Protein AF-A0A521LR23-F1 (afdb_monomer)

Mean predicted aligned error: 13.59 Å

pLDDT: mean 74.89, std 27.21, range [19.98, 98.0]

Foldseek 3Di:
DDDDDDDDDDDDDDDDDDDDPPPPDDPPDDDDQQAAEDEQQDDDDDPDDDPVVCVVSSPDPGPLVLVCVVVVHQYAYANPDCVVPVDRWLLQRLLSNLVSNCVVVVHNPSDDLVNSLQRHFLSVCVNVVNNQATRDDDPPHFPFDWDFDQPDPQLPDCPPVSVSSSNRNIPVRTQWTDGRNHTQDHRHDGPDDDDPCVVVVVVVVVVCVVCVVVVNNCVPPDPPDPPPPDD

Structure (mmCIF, N/CA/C/O backbone):
data_AF-A0A521LR23-F1
#
_entry.id   AF-A0A521LR23-F1
#
loop_
_atom_site.group_PDB
_atom_site.id
_atom_site.type_symbol
_atom_site.label_atom_id
_atom_site.label_alt_id
_atom_site.label_comp_id
_atom_site.label_asym_id
_atom_site.label_entity_id
_atom_site.label_seq_id
_atom_site.pdbx_PDB_ins_code
_atom_site.Cartn_x
_atom_site.Cartn_y
_atom_site.Cartn_z
_atom_site.occupancy
_atom_site.B_iso_or_equiv
_atom_site.auth_seq_id
_atom_site.auth_comp_id
_atom_site.auth_asym_id
_atom_site.auth_atom_id
_atom_site.pdbx_PDB_model_num
ATOM 1 N N . MET A 1 1 ? 61.342 7.911 57.589 1.00 32.34 1 MET A N 1
ATOM 2 C CA . MET A 1 1 ? 62.403 7.442 56.665 1.00 32.34 1 MET A CA 1
ATOM 3 C C . MET A 1 1 ? 62.854 6.071 57.142 1.00 32.34 1 MET A C 1
ATOM 5 O O . MET A 1 1 ? 62.926 5.948 58.361 1.00 32.34 1 MET A O 1
ATOM 9 N N . PRO A 1 2 ? 63.149 5.077 56.281 1.00 42.25 2 PRO A N 1
ATOM 10 C CA . PRO A 1 2 ? 63.169 5.026 54.800 1.00 42.25 2 PRO A CA 1
ATOM 11 C C . PRO A 1 2 ? 61.968 4.196 54.250 1.00 42.25 2 PRO A C 1
ATOM 13 O O . PRO A 1 2 ? 61.366 3.452 55.009 1.00 42.25 2 PRO A O 1
ATOM 16 N N . SER A 1 3 ? 61.378 4.346 53.055 1.00 24.39 3 SER A N 1
ATOM 17 C CA . SER A 1 3 ? 61.799 4.526 51.646 1.00 24.39 3 SER A CA 1
ATOM 18 C C . SER A 1 3 ? 62.106 3.227 50.871 1.00 24.39 3 SER A C 1
ATOM 20 O O . SER A 1 3 ? 63.161 2.632 51.059 1.00 24.39 3 SER A O 1
ATOM 22 N N . SER A 1 4 ? 61.202 2.846 49.954 1.00 30.58 4 SER A N 1
ATOM 23 C CA . SER A 1 4 ? 61.426 2.232 48.614 1.00 30.58 4 SER A CA 1
ATOM 24 C C . SER A 1 4 ? 60.033 1.929 48.006 1.00 30.58 4 SER A C 1
ATOM 26 O O . SER A 1 4 ? 59.235 1.261 48.647 1.00 30.58 4 SER A O 1
ATOM 28 N N . ILE A 1 5 ? 59.489 2.578 46.965 1.00 29.91 5 ILE A N 1
ATOM 29 C CA . ILE A 1 5 ? 59.875 2.908 45.573 1.00 29.91 5 ILE A CA 1
ATOM 30 C C . ILE A 1 5 ? 59.610 1.768 44.555 1.00 29.91 5 ILE A C 1
ATOM 32 O O . ILE A 1 5 ? 60.269 0.739 44.588 1.00 29.91 5 ILE A O 1
ATOM 36 N N . MET A 1 6 ? 58.723 2.101 43.592 1.00 27.97 6 MET A N 1
ATOM 37 C CA . MET A 1 6 ? 58.446 1.536 42.245 1.00 27.97 6 MET A CA 1
ATOM 38 C C . MET A 1 6 ? 57.710 0.177 42.166 1.00 27.97 6 MET A C 1
ATOM 40 O O . MET A 1 6 ? 58.039 -0.753 42.875 1.00 27.97 6 MET A O 1
ATOM 44 N N . ASN A 1 7 ? 56.690 -0.038 41.320 1.00 26.69 7 ASN A N 1
ATOM 45 C CA . ASN A 1 7 ? 56.439 0.524 39.988 1.00 26.69 7 ASN A CA 1
ATOM 46 C C . ASN A 1 7 ? 54.926 0.477 39.625 1.00 26.69 7 ASN A C 1
ATOM 48 O O . ASN A 1 7 ? 54.283 -0.557 39.798 1.00 26.69 7 ASN A O 1
ATOM 52 N N . ARG A 1 8 ? 54.350 1.577 39.111 1.00 26.34 8 ARG A N 1
ATOM 53 C CA . ARG A 1 8 ? 52.979 1.635 38.549 1.00 26.34 8 ARG A CA 1
ATOM 54 C C . ARG A 1 8 ? 53.048 1.458 37.024 1.00 26.34 8 ARG A C 1
ATOM 56 O O . ARG A 1 8 ? 53.839 2.168 36.405 1.00 26.34 8 ARG A O 1
ATOM 63 N N . PRO A 1 9 ? 52.201 0.634 36.381 1.00 29.09 9 PRO A N 1
ATOM 64 C CA . PRO A 1 9 ? 52.030 0.703 34.937 1.00 29.09 9 PRO A CA 1
ATOM 65 C C . PRO A 1 9 ? 51.187 1.931 34.563 1.00 29.09 9 PRO A C 1
ATOM 67 O O . PRO A 1 9 ? 50.217 2.290 35.232 1.00 29.09 9 PRO A O 1
ATOM 70 N N . SER A 1 10 ? 51.617 2.604 33.502 1.00 27.08 10 SER A N 1
ATOM 71 C CA . SER A 1 10 ? 51.156 3.909 33.047 1.00 27.08 10 SER A CA 1
ATOM 72 C C . SER A 1 10 ? 49.689 3.930 32.598 1.00 27.08 10 SER A C 1
ATOM 74 O O . SER A 1 10 ? 49.246 3.176 31.731 1.00 27.08 10 SER A O 1
ATOM 76 N N . MET A 1 11 ? 48.941 4.887 33.152 1.00 24.84 11 MET A N 1
ATOM 77 C CA . MET A 1 11 ? 47.697 5.401 32.584 1.00 24.84 11 MET A CA 1
ATOM 78 C C . MET A 1 11 ? 47.992 6.002 31.202 1.00 24.84 11 MET A C 1
ATOM 80 O O . MET A 1 11 ? 48.542 7.098 31.097 1.00 24.84 11 MET A O 1
ATOM 84 N N . ARG A 1 12 ? 47.594 5.315 30.127 1.00 26.56 12 ARG A N 1
ATOM 85 C CA . ARG A 1 12 ? 47.387 5.976 28.832 1.00 26.56 12 ARG A CA 1
ATOM 86 C C . ARG A 1 12 ? 46.156 6.871 28.955 1.00 26.56 12 ARG A C 1
ATOM 88 O O . ARG A 1 12 ? 45.037 6.377 29.090 1.00 26.56 12 ARG A O 1
ATOM 95 N N . GLN A 1 13 ? 46.384 8.181 28.908 1.00 27.84 13 GLN A N 1
ATOM 96 C CA . GLN A 1 13 ? 45.343 9.192 28.758 1.00 27.84 13 GLN A CA 1
ATOM 97 C C . GLN A 1 13 ? 44.494 8.862 27.520 1.00 27.84 13 GLN A C 1
ATOM 99 O O . GLN A 1 13 ? 45.002 8.808 26.399 1.00 27.84 13 GLN A O 1
ATOM 104 N N . ARG A 1 14 ? 43.197 8.609 27.725 1.00 29.55 14 ARG A N 1
ATOM 105 C CA . ARG A 1 14 ? 42.216 8.623 26.638 1.00 29.55 14 ARG A CA 1
ATOM 106 C C . ARG A 1 14 ? 41.901 10.082 26.355 1.00 29.55 14 ARG A C 1
ATOM 108 O O . ARG A 1 14 ? 41.322 10.758 27.199 1.00 29.55 14 ARG A O 1
ATOM 115 N N . GLY A 1 15 ? 42.330 10.543 25.185 1.00 26.81 15 GLY A N 1
ATOM 116 C CA . GLY A 1 15 ? 41.951 11.842 24.655 1.00 26.81 15 GLY A CA 1
ATOM 117 C C . GLY A 1 15 ? 40.432 11.979 24.601 1.00 26.81 15 GLY A C 1
ATOM 118 O O . GLY A 1 15 ? 39.715 11.057 24.206 1.00 26.81 15 GLY A O 1
ATOM 119 N N . SER A 1 16 ? 39.971 13.144 25.032 1.00 31.94 16 SER A N 1
ATOM 120 C CA . SER A 1 16 ? 38.622 13.657 24.862 1.00 31.94 16 SER A CA 1
ATOM 121 C C . SER A 1 16 ? 38.259 13.710 23.376 1.00 31.94 16 SER A C 1
ATOM 123 O O . SER A 1 16 ? 38.825 14.498 22.621 1.00 31.94 16 SER A O 1
ATOM 125 N N . GLY A 1 17 ? 37.306 12.878 22.966 1.00 27.27 17 GLY A N 1
ATOM 126 C CA . GLY A 1 17 ? 36.647 12.934 21.666 1.00 27.27 17 GLY A CA 1
ATOM 127 C C . GLY A 1 17 ? 35.148 12.774 21.884 1.00 27.27 17 GLY A C 1
ATOM 128 O O . GLY A 1 17 ? 34.703 11.764 22.426 1.00 27.27 17 GLY A O 1
ATOM 129 N N . SER A 1 18 ? 34.404 13.819 21.533 1.00 27.48 18 SER A N 1
ATOM 130 C CA . SER A 1 18 ? 32.953 13.971 21.653 1.00 27.48 18 SER A CA 1
ATOM 131 C C . SER A 1 18 ? 32.165 12.765 21.139 1.00 27.48 18 SER A C 1
ATOM 133 O O . SER A 1 18 ? 32.494 12.178 20.108 1.00 27.48 18 SER A O 1
ATOM 135 N N . GLY A 1 19 ? 31.101 12.426 21.864 1.00 32.84 19 GLY A N 1
ATOM 136 C CA . GLY A 1 19 ? 30.315 11.218 21.668 1.00 32.84 19 GLY A CA 1
ATOM 137 C C . GLY A 1 19 ? 29.678 11.066 20.286 1.00 32.84 19 GLY A C 1
ATOM 138 O O . GLY A 1 19 ? 29.020 11.957 19.763 1.00 32.84 19 GLY A O 1
ATOM 139 N N . SER A 1 20 ? 29.792 9.852 19.759 1.00 24.64 20 SER A N 1
ATOM 140 C CA . SER A 1 20 ? 28.716 9.200 19.019 1.00 24.64 20 SER A CA 1
ATOM 141 C C . SER A 1 20 ? 28.711 7.734 19.446 1.00 24.64 20 SER A C 1
ATOM 143 O O . SER A 1 20 ? 29.590 6.943 19.099 1.00 24.64 20 SER A O 1
ATOM 145 N N . THR A 1 21 ? 27.754 7.377 20.299 1.00 22.42 21 THR A N 1
ATOM 146 C CA . THR A 1 21 ? 27.526 5.996 20.727 1.00 22.42 21 THR A CA 1
ATOM 147 C C . THR A 1 21 ? 26.963 5.228 19.536 1.00 22.42 21 THR A C 1
ATOM 149 O O . THR A 1 21 ? 25.758 5.108 19.355 1.00 22.42 21 THR A O 1
ATOM 152 N N . CYS A 1 22 ? 27.854 4.755 18.669 1.00 19.98 22 CYS A N 1
ATOM 153 C CA . CYS A 1 22 ? 27.519 3.849 17.584 1.00 19.98 22 CYS A CA 1
ATOM 154 C C . CYS A 1 22 ? 27.163 2.496 18.217 1.00 19.98 22 CYS A C 1
ATOM 156 O O . CYS A 1 22 ? 28.047 1.764 18.676 1.00 19.98 22 CYS A O 1
ATOM 158 N N . ILE A 1 23 ? 25.865 2.194 18.307 1.00 23.72 23 ILE A N 1
ATOM 159 C CA . ILE A 1 23 ? 25.358 0.885 18.727 1.00 23.72 23 ILE A CA 1
ATOM 160 C C . ILE A 1 23 ? 25.910 -0.141 17.734 1.00 23.72 23 ILE A C 1
ATOM 162 O O . ILE A 1 23 ? 25.482 -0.219 16.585 1.00 23.72 23 ILE A O 1
ATOM 166 N N . ARG A 1 24 ? 26.921 -0.903 18.162 1.00 21.83 24 ARG A N 1
ATOM 167 C CA . ARG A 1 24 ? 27.466 -2.024 17.394 1.00 21.83 24 ARG A CA 1
ATOM 168 C C . ARG A 1 24 ? 26.397 -3.111 17.318 1.00 21.83 24 ARG A C 1
ATOM 170 O O . ARG A 1 24 ? 26.216 -3.857 18.278 1.00 21.83 24 ARG A O 1
ATOM 177 N N . THR A 1 25 ? 25.712 -3.225 16.188 1.00 25.56 25 THR A N 1
ATOM 178 C CA . THR A 1 25 ? 24.876 -4.388 15.884 1.00 25.56 25 THR A CA 1
ATOM 179 C C . THR A 1 25 ? 25.786 -5.603 15.705 1.00 25.56 25 THR A C 1
ATOM 181 O O . THR A 1 25 ? 26.588 -5.662 14.771 1.00 25.56 25 THR A O 1
ATOM 184 N N . ARG A 1 26 ? 25.708 -6.554 16.643 1.00 21.52 26 ARG A N 1
ATOM 185 C CA . ARG A 1 26 ? 26.320 -7.883 16.506 1.00 21.52 26 ARG A CA 1
ATOM 186 C C . ARG A 1 26 ? 25.729 -8.599 15.278 1.00 21.52 26 ARG A C 1
ATOM 188 O O . ARG A 1 26 ? 24.583 -8.320 14.923 1.00 21.52 26 ARG A O 1
ATOM 195 N N . PRO A 1 27 ? 26.478 -9.511 14.633 1.00 25.38 27 PRO A N 1
ATOM 196 C CA . PRO A 1 27 ? 25.961 -10.296 13.518 1.00 25.38 27 PRO A CA 1
ATOM 197 C C . PRO A 1 27 ? 24.727 -11.096 13.964 1.00 25.38 27 PRO A C 1
ATOM 199 O O . PRO A 1 27 ? 24.811 -11.940 14.854 1.00 25.38 27 PRO A O 1
ATOM 202 N N . CYS A 1 28 ? 23.579 -10.794 13.354 1.00 27.97 28 CYS A N 1
ATOM 203 C CA . CYS A 1 28 ? 22.321 -11.513 13.537 1.00 27.97 28 CYS A CA 1
ATOM 204 C C . CYS A 1 28 ? 22.440 -12.898 12.901 1.00 27.97 28 CYS A C 1
ATOM 206 O O . CYS A 1 28 ? 22.184 -13.055 11.710 1.00 27.97 28 CYS A O 1
ATOM 208 N N . ASN A 1 29 ? 22.876 -13.894 13.666 1.00 29.02 29 ASN A N 1
ATOM 209 C CA . ASN A 1 29 ? 22.687 -15.287 13.266 1.00 29.02 29 ASN A CA 1
ATOM 210 C C . ASN A 1 29 ? 22.418 -16.248 14.431 1.00 29.02 29 ASN A C 1
ATOM 212 O O . ASN A 1 29 ? 22.265 -17.441 14.188 1.00 29.02 29 ASN A O 1
ATOM 216 N N . ASP A 1 30 ? 22.293 -15.739 15.659 1.00 24.06 30 ASP A N 1
ATOM 217 C CA . ASP A 1 30 ? 21.978 -16.558 16.825 1.00 24.06 30 ASP A CA 1
ATOM 218 C C . ASP A 1 30 ? 20.541 -16.292 17.284 1.00 24.06 30 ASP A C 1
ATOM 220 O O . ASP A 1 30 ? 20.090 -15.150 17.385 1.00 24.06 30 ASP A O 1
ATOM 224 N N . ALA A 1 31 ? 19.818 -17.388 17.493 1.00 32.69 31 ALA A N 1
ATOM 225 C CA . ALA A 1 31 ? 18.385 -17.489 17.720 1.00 32.69 31 ALA A CA 1
ATOM 226 C C . ALA A 1 31 ? 17.905 -16.789 19.006 1.00 32.69 31 ALA A C 1
ATOM 228 O O . ALA A 1 31 ? 17.706 -17.417 20.044 1.00 32.69 31 ALA A O 1
ATOM 229 N N . VAL A 1 32 ? 17.649 -15.487 18.914 1.00 25.64 32 VAL A N 1
ATOM 230 C CA . VAL A 1 32 ? 16.886 -14.722 19.908 1.00 25.64 32 VAL A CA 1
ATOM 231 C C . VAL A 1 32 ? 15.793 -13.959 19.172 1.00 25.64 32 VAL A C 1
ATOM 233 O O . VAL A 1 32 ? 16.076 -13.301 18.176 1.00 25.64 32 VAL A O 1
ATOM 236 N N . GLY A 1 33 ? 14.548 -14.111 19.632 1.00 29.89 33 GLY A N 1
ATOM 237 C CA . GLY A 1 33 ? 13.305 -13.694 18.971 1.00 29.89 33 GLY A CA 1
ATOM 238 C C . GLY A 1 33 ? 13.127 -12.187 18.778 1.00 29.89 33 GLY A C 1
ATOM 239 O O . GLY A 1 33 ? 12.186 -11.602 19.304 1.00 29.89 33 GLY A O 1
ATOM 240 N N . PHE A 1 34 ? 14.005 -11.562 17.998 1.00 28.62 34 PHE A N 1
ATOM 241 C CA . PHE A 1 34 ? 13.801 -10.219 17.480 1.00 28.62 34 PHE A CA 1
ATOM 242 C C . PHE A 1 34 ? 12.820 -10.255 16.300 1.00 28.62 34 PHE A C 1
ATOM 244 O O . PHE A 1 34 ? 12.953 -11.119 15.425 1.00 28.62 34 PHE A O 1
ATOM 251 N N . PRO A 1 35 ? 11.850 -9.326 16.241 1.00 41.38 35 PRO A N 1
ATOM 252 C CA . PRO A 1 35 ? 10.985 -9.198 15.080 1.00 41.38 35 PRO A CA 1
ATOM 253 C C . PRO A 1 35 ? 11.822 -8.892 13.836 1.00 41.38 35 PRO A C 1
ATOM 255 O O . PRO A 1 35 ? 12.610 -7.945 13.814 1.00 41.38 35 PRO A O 1
ATOM 258 N N . MET A 1 36 ? 11.642 -9.686 12.782 1.00 43.28 36 MET A N 1
ATOM 259 C CA . MET A 1 36 ? 12.263 -9.417 11.489 1.00 43.28 36 MET A CA 1
ATOM 260 C C . MET A 1 36 ? 11.409 -8.399 10.738 1.00 43.28 36 MET A C 1
ATOM 262 O O . MET A 1 36 ? 10.381 -8.738 10.147 1.00 43.28 36 MET A O 1
ATOM 266 N N . VAL A 1 37 ? 11.846 -7.144 10.738 1.00 47.84 37 VAL A N 1
ATOM 267 C CA . VAL A 1 37 ? 11.384 -6.156 9.761 1.00 47.84 37 VAL A CA 1
ATOM 268 C C . VAL A 1 37 ? 12.260 -6.324 8.544 1.00 47.84 37 VAL A C 1
ATOM 270 O O . VAL A 1 37 ? 13.464 -6.090 8.624 1.00 47.84 37 VAL A O 1
A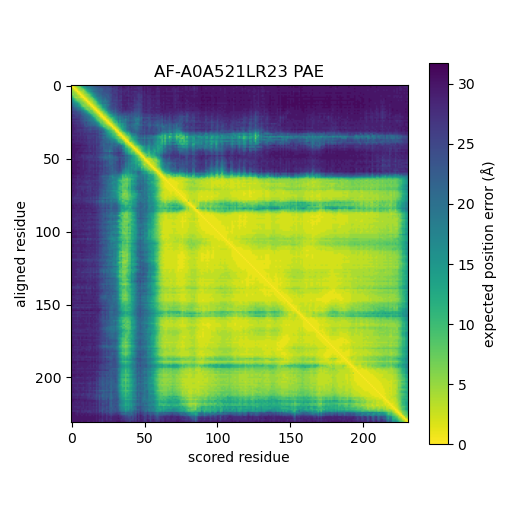TOM 273 N N . ALA A 1 38 ? 11.688 -6.735 7.420 1.00 50.00 38 ALA A N 1
ATOM 274 C CA . ALA A 1 38 ? 12.441 -6.652 6.186 1.00 50.00 38 ALA A CA 1
ATOM 275 C C . ALA A 1 38 ? 11.621 -6.022 5.077 1.00 50.00 38 ALA A C 1
ATOM 277 O O . ALA A 1 38 ? 10.429 -6.259 4.884 1.00 50.00 38 ALA A O 1
ATOM 278 N N . THR A 1 39 ? 12.326 -5.173 4.352 1.00 44.28 39 THR A N 1
ATOM 279 C CA . THR A 1 39 ? 11.857 -4.567 3.127 1.00 44.28 39 THR A CA 1
ATOM 280 C C . THR A 1 39 ? 11.945 -5.656 2.064 1.00 44.28 39 THR A C 1
ATOM 282 O O . THR A 1 39 ? 12.887 -6.458 2.062 1.00 44.28 39 THR A O 1
ATOM 285 N N . ALA A 1 40 ? 10.953 -5.760 1.177 1.00 36.28 40 ALA A N 1
ATOM 286 C CA . ALA A 1 40 ? 10.858 -6.877 0.228 1.00 36.28 40 ALA A CA 1
ATOM 287 C C . ALA A 1 40 ? 12.085 -6.990 -0.711 1.00 36.28 40 ALA A C 1
ATOM 289 O O . ALA A 1 40 ? 12.246 -7.990 -1.414 1.00 36.28 40 ALA A O 1
ATOM 290 N N . ARG A 1 41 ? 12.981 -5.991 -0.696 1.00 38.06 41 ARG A N 1
ATOM 291 C CA . ARG A 1 41 ? 14.243 -5.941 -1.440 1.00 38.06 41 ARG A CA 1
ATOM 292 C C . ARG A 1 41 ? 15.517 -5.897 -0.587 1.00 38.06 41 ARG A C 1
ATOM 294 O O . ARG A 1 41 ? 16.587 -5.818 -1.190 1.00 38.06 41 ARG A O 1
ATOM 301 N N . CYS A 1 42 ? 15.466 -5.978 0.749 1.00 28.72 42 CYS A N 1
ATOM 302 C CA . CYS A 1 42 ? 16.685 -5.843 1.554 1.00 28.72 42 CYS A CA 1
ATOM 303 C C . CYS A 1 42 ? 17.682 -6.972 1.249 1.00 28.72 42 CYS A C 1
ATOM 305 O O . CYS A 1 42 ? 17.434 -8.152 1.510 1.00 28.72 42 CYS A O 1
ATOM 307 N N . GLY A 1 43 ? 18.816 -6.602 0.655 1.00 30.05 43 GLY A N 1
ATOM 308 C CA . GLY A 1 43 ? 20.014 -7.422 0.634 1.00 30.05 43 GLY A CA 1
ATOM 309 C C . GLY A 1 43 ? 20.847 -7.069 1.854 1.00 30.05 43 GLY A C 1
ATOM 310 O O . GLY A 1 43 ? 21.508 -6.033 1.850 1.00 30.05 43 GLY A O 1
ATOM 311 N N . ASP A 1 44 ? 20.838 -7.923 2.875 1.00 31.97 44 ASP A N 1
ATOM 312 C CA . ASP A 1 44 ? 21.663 -7.717 4.064 1.00 31.97 44 ASP A CA 1
ATOM 313 C C . ASP A 1 44 ? 23.153 -7.704 3.690 1.00 31.97 44 ASP A C 1
ATOM 315 O O . ASP A 1 44 ? 23.706 -8.673 3.157 1.00 31.97 44 ASP A O 1
ATOM 319 N N . ALA A 1 45 ? 23.819 -6.582 3.965 1.00 27.86 45 ALA A N 1
ATOM 320 C CA . ALA A 1 45 ? 25.248 -6.403 3.759 1.00 27.86 45 ALA A CA 1
ATOM 321 C C . ALA A 1 45 ? 25.974 -6.367 5.111 1.00 27.86 45 ALA A C 1
ATOM 323 O O . ALA A 1 45 ? 26.065 -5.321 5.749 1.00 27.86 45 ALA A O 1
ATOM 324 N N . ASN A 1 46 ? 26.563 -7.494 5.524 1.00 28.33 46 ASN A N 1
ATOM 325 C CA . ASN A 1 46 ? 27.543 -7.504 6.613 1.00 28.33 46 ASN A CA 1
ATOM 326 C C . ASN A 1 46 ? 28.855 -6.846 6.140 1.00 28.33 46 ASN A C 1
ATOM 328 O O . ASN A 1 46 ? 29.472 -7.293 5.169 1.00 28.33 46 ASN A O 1
ATOM 332 N N . ARG A 1 47 ? 29.296 -5.777 6.821 1.00 28.45 47 ARG A N 1
ATOM 333 C CA . ARG A 1 47 ? 30.631 -5.178 6.632 1.00 28.45 47 ARG A CA 1
ATOM 334 C C . ARG A 1 47 ? 31.659 -5.984 7.421 1.00 28.45 47 ARG A C 1
ATOM 336 O O . ARG A 1 47 ? 31.647 -5.954 8.646 1.00 28.45 47 ARG A O 1
ATOM 343 N N . GLY A 1 48 ? 32.555 -6.665 6.712 1.00 29.98 48 GLY A N 1
ATOM 344 C CA . GLY A 1 48 ? 33.695 -7.356 7.324 1.00 29.98 48 GLY A CA 1
ATOM 345 C C . GLY A 1 48 ? 34.514 -8.267 6.405 1.00 29.98 48 GLY A C 1
ATOM 346 O O . GLY A 1 48 ? 35.569 -8.721 6.825 1.00 29.98 48 GLY A O 1
ATOM 347 N N . GLU A 1 49 ? 34.089 -8.527 5.165 1.00 35.50 49 GLU A N 1
ATOM 348 C CA . GLU A 1 49 ? 34.758 -9.500 4.285 1.00 35.50 49 GLU A CA 1
ATOM 349 C C . GLU A 1 49 ? 35.203 -8.880 2.951 1.00 35.50 49 GLU A C 1
ATOM 351 O O . GLU A 1 49 ? 34.693 -7.847 2.518 1.00 35.50 49 GLU A O 1
ATOM 356 N N . SER A 1 50 ? 36.186 -9.503 2.299 1.00 32.75 50 SER A N 1
ATOM 357 C CA . SER A 1 50 ? 36.826 -8.995 1.082 1.00 32.75 50 SER A CA 1
ATOM 358 C C . SER A 1 50 ? 35.837 -8.810 -0.088 1.00 32.75 50 SER A C 1
ATOM 360 O O . SER A 1 50 ? 34.893 -9.583 -0.280 1.00 32.75 50 SER A O 1
ATOM 362 N N . ALA A 1 51 ? 36.064 -7.797 -0.938 1.00 44.25 51 ALA A N 1
ATOM 363 C CA . ALA A 1 51 ? 35.179 -7.430 -2.058 1.00 44.25 51 ALA A CA 1
ATOM 364 C C . ALA A 1 51 ? 34.893 -8.579 -3.058 1.00 44.25 51 ALA A C 1
ATOM 366 O O . ALA A 1 51 ? 33.885 -8.556 -3.772 1.00 44.25 51 ALA A O 1
ATOM 367 N N . ARG A 1 52 ? 35.759 -9.602 -3.098 1.00 33.69 52 ARG A N 1
ATOM 368 C CA . ARG A 1 52 ? 35.646 -10.780 -3.971 1.00 33.69 52 ARG A CA 1
ATOM 369 C C . ARG A 1 52 ? 34.715 -11.857 -3.391 1.00 33.69 52 ARG A C 1
ATOM 371 O O . ARG A 1 52 ? 33.951 -12.451 -4.150 1.00 33.69 52 ARG A O 1
ATOM 378 N N . GLU A 1 53 ? 34.703 -12.049 -2.071 1.00 38.50 53 GLU A N 1
ATOM 379 C CA . GLU A 1 53 ? 33.734 -12.909 -1.365 1.00 38.50 53 GLU A CA 1
ATOM 380 C C . GLU A 1 53 ? 32.346 -12.277 -1.304 1.00 38.50 53 GLU A C 1
ATOM 382 O O . GLU A 1 53 ? 31.344 -12.947 -1.575 1.00 38.50 53 GLU A O 1
ATOM 387 N N . LEU A 1 54 ? 32.295 -10.960 -1.082 1.00 36.88 54 LEU A N 1
ATOM 388 C CA . LEU A 1 54 ? 31.073 -10.172 -1.212 1.00 36.88 54 LEU A CA 1
ATOM 389 C C . LEU A 1 54 ? 30.432 -10.388 -2.584 1.00 36.88 54 LEU A C 1
ATOM 391 O O . LEU A 1 54 ? 29.232 -10.592 -2.642 1.00 36.88 54 LEU A O 1
ATOM 395 N N . ARG A 1 55 ? 31.184 -10.431 -3.691 1.00 35.34 55 ARG A N 1
ATOM 396 C CA . ARG A 1 55 ? 30.612 -10.664 -5.035 1.00 35.34 55 ARG A CA 1
ATOM 397 C C . ARG A 1 55 ? 29.979 -12.051 -5.227 1.00 35.34 55 ARG A C 1
ATOM 399 O O . ARG A 1 55 ? 29.003 -12.146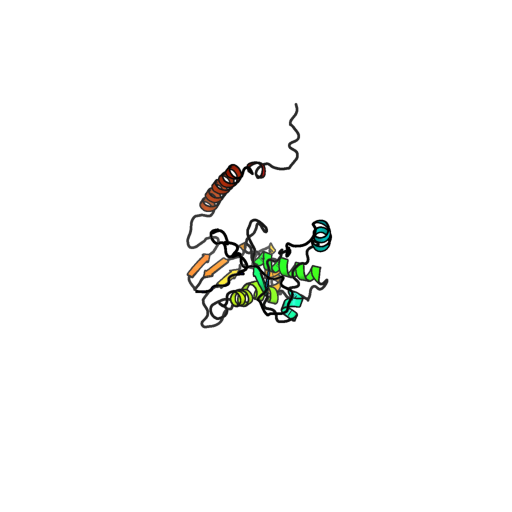 -5.966 1.00 35.34 55 ARG A O 1
ATOM 406 N N . LYS A 1 56 ? 30.471 -13.105 -4.560 1.00 34.91 56 LYS A N 1
ATOM 407 C CA . LYS A 1 56 ? 29.851 -14.449 -4.603 1.00 34.91 56 LYS A CA 1
ATOM 408 C C . LYS A 1 56 ? 28.650 -14.577 -3.653 1.00 34.91 56 LYS A C 1
ATOM 410 O O . LYS A 1 56 ? 27.666 -15.211 -4.026 1.00 34.91 56 LYS A O 1
ATOM 415 N N . LYS A 1 57 ? 28.686 -13.943 -2.470 1.00 35.16 57 LYS A N 1
ATOM 416 C CA . LYS A 1 57 ? 27.576 -13.932 -1.487 1.00 35.16 57 LYS A CA 1
ATOM 417 C C . LYS A 1 57 ? 26.470 -12.902 -1.804 1.00 35.16 57 LYS A C 1
ATOM 419 O O . LYS A 1 57 ? 25.325 -13.126 -1.431 1.00 35.16 57 LYS A O 1
ATOM 424 N N . LYS A 1 58 ? 26.770 -11.826 -2.549 1.00 32.09 58 LYS A N 1
ATOM 425 C CA . LYS A 1 58 ? 25.836 -10.756 -2.989 1.00 32.09 58 LYS A CA 1
ATOM 426 C C . LYS A 1 58 ? 24.816 -11.186 -4.047 1.00 32.09 58 LYS A C 1
ATOM 428 O O . LYS A 1 58 ? 24.064 -10.346 -4.537 1.00 32.09 58 LYS A O 1
ATOM 433 N N . ARG A 1 59 ? 24.729 -12.472 -4.401 1.00 36.94 59 ARG A N 1
ATOM 434 C CA . ARG A 1 59 ? 23.535 -12.994 -5.078 1.00 36.94 59 ARG A CA 1
ATOM 435 C C . ARG A 1 59 ? 22.397 -13.039 -4.060 1.00 36.94 59 ARG A C 1
ATOM 437 O O . ARG A 1 59 ? 22.156 -14.078 -3.459 1.00 36.94 59 ARG A O 1
ATOM 444 N N . ALA A 1 60 ? 21.787 -11.873 -3.834 1.00 43.75 60 ALA A N 1
ATOM 445 C CA . ALA A 1 60 ? 20.491 -11.639 -3.205 1.00 43.75 60 ALA A CA 1
ATOM 446 C C . ALA A 1 60 ? 19.985 -12.821 -2.362 1.00 43.75 60 ALA A C 1
ATOM 448 O O . ALA A 1 60 ? 19.100 -13.572 -2.783 1.00 43.75 60 ALA A O 1
ATOM 449 N N . ARG A 1 61 ? 20.527 -13.002 -1.151 1.00 49.38 61 ARG A N 1
ATOM 450 C CA . ARG A 1 61 ? 19.827 -13.807 -0.149 1.00 49.38 61 ARG A CA 1
ATOM 451 C C . ARG A 1 61 ? 18.609 -12.997 0.294 1.00 49.38 61 ARG A C 1
ATOM 453 O O . ARG A 1 61 ? 18.647 -12.346 1.322 1.00 49.38 61 ARG A O 1
ATOM 460 N N . LYS A 1 62 ? 17.549 -13.019 -0.520 1.00 61.16 62 LYS A N 1
ATOM 461 C CA . LYS A 1 62 ? 16.220 -12.512 -0.156 1.00 61.16 62 LYS A CA 1
ATOM 462 C C . LYS A 1 62 ? 15.849 -13.107 1.207 1.00 61.16 62 LYS A C 1
ATOM 464 O O . LYS A 1 62 ? 16.051 -14.311 1.393 1.00 61.16 62 LYS A O 1
ATOM 469 N N . ALA A 1 63 ? 15.356 -12.307 2.148 1.00 68.00 63 ALA A N 1
ATOM 470 C CA . ALA A 1 63 ? 15.001 -12.806 3.474 1.00 68.00 63 ALA A CA 1
ATOM 471 C C . ALA A 1 63 ? 14.030 -14.008 3.354 1.00 68.00 63 ALA A C 1
ATOM 473 O O . ALA A 1 63 ? 13.086 -13.953 2.557 1.00 68.00 63 ALA A O 1
ATOM 474 N N . PRO A 1 64 ? 14.265 -15.134 4.057 1.00 80.69 64 PRO A N 1
ATOM 475 C CA . PRO A 1 64 ? 13.438 -16.333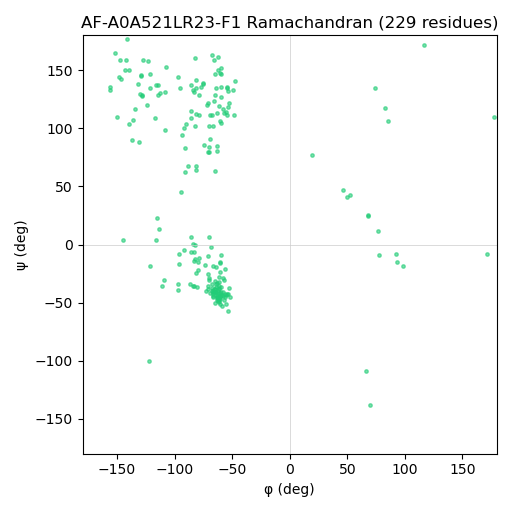 3.944 1.00 80.69 64 PRO A CA 1
ATOM 476 C C . PRO A 1 64 ? 12.170 -16.206 4.805 1.00 80.69 64 PRO A C 1
ATOM 478 O O . PRO A 1 64 ? 12.003 -16.950 5.769 1.00 80.69 64 PRO A O 1
ATOM 481 N N . PHE A 1 65 ? 11.292 -15.256 4.475 1.00 85.62 65 PHE A N 1
ATOM 482 C CA . PHE A 1 65 ? 10.080 -14.954 5.243 1.00 85.62 65 PHE A CA 1
ATOM 483 C C . PHE A 1 65 ? 9.192 -16.175 5.465 1.00 85.62 65 PHE A C 1
ATOM 485 O O . PHE A 1 65 ? 8.752 -16.391 6.587 1.00 85.62 65 PHE A O 1
ATOM 492 N N . ALA A 1 66 ? 8.997 -17.009 4.438 1.00 85.06 66 ALA A N 1
ATOM 493 C CA . ALA A 1 66 ? 8.197 -18.228 4.562 1.00 85.06 66 ALA A CA 1
ATOM 494 C C . ALA A 1 66 ? 8.755 -19.167 5.648 1.00 85.06 66 ALA A C 1
ATOM 496 O O . ALA A 1 66 ? 8.021 -19.662 6.500 1.00 85.06 66 ALA A O 1
ATOM 497 N N . LYS A 1 67 ? 10.083 -19.353 5.680 1.00 86.81 67 LYS A N 1
ATOM 498 C CA . LYS A 1 67 ? 10.741 -20.168 6.714 1.00 86.81 67 LYS A CA 1
ATOM 499 C C . LYS A 1 67 ? 10.730 -19.495 8.085 1.00 86.81 67 LYS A C 1
ATOM 501 O O . LYS A 1 67 ? 10.566 -20.187 9.080 1.00 86.81 67 LYS A O 1
ATOM 506 N N . ALA A 1 68 ? 10.912 -18.176 8.143 1.00 87.38 68 ALA A N 1
ATOM 507 C CA . ALA A 1 68 ? 10.881 -17.427 9.398 1.00 87.38 68 ALA A CA 1
ATOM 508 C C . ALA A 1 68 ? 9.496 -17.515 10.059 1.00 87.38 68 ALA A C 1
ATOM 510 O O . ALA A 1 68 ? 9.403 -17.831 11.241 1.00 87.38 68 ALA A O 1
ATOM 511 N N . GLN A 1 69 ? 8.425 -17.344 9.280 1.00 86.94 69 GLN A N 1
ATOM 512 C CA . GLN A 1 69 ? 7.055 -17.515 9.763 1.00 86.94 69 GLN A CA 1
ATOM 513 C C . GLN A 1 69 ? 6.764 -18.958 10.179 1.00 86.94 69 GLN A C 1
ATOM 515 O O . GLN A 1 69 ? 6.158 -19.175 11.224 1.00 86.94 69 GLN A O 1
ATOM 520 N N . ALA A 1 70 ? 7.237 -19.950 9.413 1.00 86.62 70 ALA A N 1
ATOM 521 C CA . ALA A 1 70 ? 7.122 -21.359 9.798 1.00 86.62 70 ALA A CA 1
ATOM 522 C C . ALA A 1 70 ? 7.860 -21.676 11.114 1.00 86.62 70 ALA A C 1
ATOM 524 O O . ALA A 1 70 ? 7.453 -22.572 11.846 1.00 86.62 70 ALA A O 1
ATOM 525 N N . ALA A 1 71 ? 8.912 -20.919 11.437 1.00 88.75 71 ALA A N 1
ATOM 526 C CA . ALA A 1 71 ? 9.637 -20.993 12.703 1.00 88.75 71 ALA A CA 1
ATOM 527 C C . ALA A 1 71 ? 9.013 -20.140 13.830 1.00 88.75 71 ALA A C 1
ATOM 529 O O . ALA A 1 71 ? 9.612 -20.010 14.894 1.00 88.75 71 ALA A O 1
ATOM 530 N N . GLY A 1 72 ? 7.839 -19.536 13.612 1.00 86.88 72 GLY A N 1
ATOM 531 C CA . GLY A 1 72 ? 7.145 -18.713 14.608 1.00 86.88 72 GLY A CA 1
ATOM 532 C C . GLY A 1 72 ? 7.724 -17.307 14.798 1.00 86.88 72 GLY A C 1
ATOM 533 O O . GLY A 1 72 ? 7.351 -16.615 15.742 1.00 86.88 72 GLY A O 1
ATOM 534 N N . ILE A 1 73 ? 8.624 -16.859 13.919 1.00 90.81 73 ILE A N 1
ATOM 535 C CA . ILE A 1 73 ? 9.208 -15.516 13.990 1.00 90.81 73 ILE A CA 1
ATOM 536 C C . ILE A 1 73 ? 8.207 -14.507 13.425 1.00 90.81 73 ILE A C 1
ATOM 538 O O . ILE A 1 73 ? 7.733 -14.654 12.296 1.00 90.81 73 ILE A O 1
ATOM 542 N N . ASN A 1 74 ? 7.927 -13.446 14.186 1.00 89.69 74 ASN A N 1
ATOM 543 C CA . ASN A 1 74 ? 7.121 -12.333 13.698 1.00 89.69 74 ASN A CA 1
ATOM 544 C C . ASN A 1 74 ? 7.863 -11.598 12.571 1.00 89.69 74 ASN A C 1
ATOM 546 O O . ASN A 1 74 ? 8.982 -11.115 12.763 1.00 89.69 74 ASN A O 1
ATOM 550 N N . THR A 1 75 ? 7.227 -11.501 11.404 1.00 91.88 75 THR A N 1
ATOM 551 C CA . THR A 1 75 ? 7.775 -10.808 10.232 1.00 91.88 75 THR A CA 1
ATOM 552 C C . THR A 1 75 ? 6.846 -9.685 9.798 1.00 91.88 75 THR A C 1
ATOM 554 O O . THR A 1 75 ? 5.645 -9.928 9.661 1.00 91.88 75 THR A O 1
ATOM 557 N N . ALA A 1 76 ? 7.396 -8.509 9.506 1.00 93.75 76 ALA A N 1
ATOM 558 C CA . ALA A 1 76 ? 6.642 -7.356 9.015 1.00 93.75 76 ALA A CA 1
ATOM 559 C C . ALA A 1 76 ? 7.233 -6.781 7.723 1.00 93.75 76 ALA A C 1
ATOM 561 O O . ALA A 1 76 ? 8.406 -7.010 7.412 1.00 93.75 76 ALA A O 1
ATOM 562 N N . LEU A 1 77 ? 6.405 -6.040 6.982 1.00 92.25 77 LEU A N 1
ATOM 563 C CA . LEU A 1 77 ? 6.794 -5.358 5.748 1.00 92.25 77 LEU A CA 1
ATOM 564 C C . LEU A 1 77 ? 7.131 -3.887 5.992 1.00 92.25 77 LEU A C 1
ATOM 566 O O . LEU A 1 77 ? 6.485 -3.203 6.781 1.00 92.25 77 LEU A O 1
ATOM 570 N N . GLY A 1 78 ? 8.119 -3.399 5.246 1.00 89.62 78 GLY A N 1
ATOM 571 C CA . GLY A 1 78 ? 8.441 -1.981 5.129 1.00 89.62 78 GLY A CA 1
ATOM 572 C C . GLY A 1 78 ? 8.794 -1.630 3.686 1.00 89.62 78 GLY A C 1
ATOM 573 O O . GLY A 1 78 ? 9.328 -2.463 2.954 1.00 89.62 78 GLY A O 1
ATOM 574 N N . THR A 1 79 ? 8.512 -0.394 3.281 1.00 86.94 79 THR A N 1
ATOM 575 C CA . THR A 1 79 ? 8.874 0.135 1.953 1.00 86.94 79 THR A CA 1
ATOM 576 C C . THR A 1 79 ? 10.340 0.549 1.857 1.00 86.94 79 THR A C 1
ATOM 578 O O . THR A 1 79 ? 10.825 0.798 0.762 1.00 86.94 79 THR A O 1
ATOM 581 N N . ASP A 1 80 ? 11.049 0.619 2.988 1.00 84.19 80 ASP A N 1
ATOM 582 C CA . ASP A 1 80 ? 12.360 1.264 3.098 1.00 84.19 80 ASP A CA 1
ATOM 583 C C . ASP A 1 80 ? 12.227 2.778 2.860 1.00 84.19 80 ASP A C 1
ATOM 585 O O . ASP A 1 80 ? 11.590 3.470 3.655 1.00 84.19 80 ASP A O 1
ATOM 589 N N . GLY A 1 81 ? 12.717 3.291 1.735 1.00 76.19 81 GLY A N 1
ATOM 590 C CA . GLY A 1 81 ? 12.550 4.679 1.340 1.00 76.19 81 GLY A CA 1
ATOM 591 C C . GLY A 1 81 ? 12.561 4.862 -0.179 1.00 76.19 81 GLY A C 1
ATOM 592 O O . GLY A 1 81 ? 13.050 3.993 -0.909 1.00 76.19 81 GLY A O 1
ATOM 593 N N . PRO A 1 82 ? 12.110 6.036 -0.660 1.00 78.00 82 PRO A N 1
ATOM 594 C CA . PRO A 1 82 ? 11.924 6.331 -2.086 1.00 78.00 82 PRO A CA 1
ATOM 595 C C . PRO A 1 82 ? 13.210 6.232 -2.926 1.00 78.00 82 PRO A C 1
ATOM 597 O O . PRO A 1 82 ? 13.165 6.194 -4.151 1.00 78.00 82 PRO A O 1
ATOM 600 N N . MET A 1 83 ? 14.379 6.202 -2.277 1.00 73.25 83 MET A N 1
ATOM 601 C CA . MET A 1 83 ? 15.687 6.127 -2.935 1.00 73.25 83 MET A CA 1
ATOM 602 C C . MET A 1 83 ? 16.075 4.716 -3.387 1.00 73.25 83 MET A C 1
ATOM 604 O O . MET A 1 83 ? 16.947 4.577 -4.244 1.00 73.25 83 MET A O 1
ATOM 608 N N . VAL A 1 84 ? 15.478 3.680 -2.792 1.00 69.56 84 VAL A N 1
ATOM 609 C CA . VAL A 1 84 ? 15.728 2.273 -3.150 1.00 69.56 84 VAL A CA 1
ATOM 610 C C . VAL A 1 84 ? 14.531 1.646 -3.850 1.00 69.56 84 VAL A C 1
ATOM 612 O O . VAL A 1 84 ? 14.711 0.785 -4.712 1.00 69.56 84 VAL A O 1
ATOM 615 N N . ASP A 1 85 ? 13.331 2.110 -3.508 1.00 65.31 85 ASP A N 1
ATOM 616 C CA . ASP A 1 85 ? 12.084 1.738 -4.150 1.00 65.31 85 ASP A CA 1
ATOM 617 C C . ASP A 1 85 ? 11.268 3.010 -4.363 1.00 65.31 85 ASP A C 1
ATOM 619 O O . ASP A 1 85 ? 10.808 3.628 -3.411 1.00 65.31 85 ASP A O 1
ATOM 623 N N . TYR A 1 86 ? 11.176 3.455 -5.613 1.00 75.94 86 TYR A N 1
ATOM 624 C CA . TYR A 1 86 ? 10.550 4.727 -5.971 1.00 75.94 86 TYR A CA 1
ATOM 625 C C . TYR A 1 86 ? 9.095 4.858 -5.470 1.00 75.94 86 TYR A C 1
ATOM 627 O O . TYR A 1 86 ? 8.754 5.929 -4.961 1.00 75.94 86 TYR A O 1
ATOM 635 N N . PRO A 1 87 ? 8.226 3.828 -5.574 1.00 81.88 87 PRO A N 1
ATOM 636 C CA . PRO A 1 87 ? 6.881 3.898 -5.013 1.00 81.88 87 PRO A CA 1
ATOM 637 C C . PRO A 1 87 ? 6.851 3.545 -3.517 1.00 81.88 87 PRO A C 1
ATOM 639 O O . PRO A 1 87 ? 7.310 2.487 -3.090 1.00 81.88 87 PRO A O 1
ATOM 642 N N . VAL A 1 88 ? 6.189 4.388 -2.721 1.00 89.56 88 VAL A N 1
ATOM 643 C CA . VAL A 1 88 ? 5.845 4.090 -1.318 1.00 89.56 88 VAL A CA 1
ATOM 644 C C . VAL A 1 88 ? 4.462 3.422 -1.266 1.00 89.56 88 VAL A C 1
ATOM 646 O O . VAL A 1 88 ? 3.504 3.971 -0.728 1.00 89.56 88 VAL A O 1
ATOM 649 N N . ASP A 1 89 ? 4.340 2.248 -1.895 1.00 92.38 89 ASP A N 1
ATOM 650 C CA . ASP A 1 89 ? 3.075 1.509 -2.042 1.00 92.38 89 ASP A CA 1
ATOM 651 C C . ASP A 1 89 ? 3.132 0.152 -1.323 1.00 92.38 89 ASP A C 1
ATOM 653 O O . ASP A 1 89 ? 3.795 -0.787 -1.768 1.00 92.38 89 ASP A O 1
ATOM 657 N N . MET A 1 90 ? 2.402 0.030 -0.210 1.00 94.25 90 MET A N 1
ATOM 658 C CA . MET A 1 90 ? 2.367 -1.201 0.586 1.00 94.25 90 MET A CA 1
ATOM 659 C C . MET A 1 90 ? 1.637 -2.357 -0.119 1.00 94.25 90 MET A C 1
ATOM 661 O O . MET A 1 90 ? 1.979 -3.519 0.103 1.00 94.25 90 MET A O 1
ATOM 665 N N . VAL A 1 91 ? 0.661 -2.071 -0.991 1.00 94.62 91 VAL A N 1
ATOM 666 C CA . VAL A 1 91 ? -0.037 -3.109 -1.770 1.00 94.62 91 VAL A CA 1
ATOM 667 C C . VAL A 1 91 ? 0.938 -3.755 -2.746 1.00 94.62 91 VAL A C 1
ATOM 669 O O . VAL A 1 91 ? 1.010 -4.983 -2.849 1.00 94.62 91 VAL A O 1
ATOM 672 N N . GLU A 1 92 ? 1.768 -2.934 -3.386 1.00 92.00 92 GLU A N 1
ATOM 673 C CA . GLU A 1 92 ? 2.850 -3.420 -4.234 1.00 92.00 92 GLU A CA 1
ATOM 674 C C . GLU A 1 92 ? 3.902 -4.204 -3.431 1.00 92.00 92 GLU A C 1
ATOM 676 O O . GLU A 1 92 ? 4.317 -5.282 -3.866 1.00 92.00 92 GLU A O 1
ATOM 681 N N . GLN A 1 93 ? 4.270 -3.753 -2.224 1.00 92.44 93 GLN A N 1
ATOM 682 C CA . GLN A 1 93 ? 5.202 -4.500 -1.365 1.00 92.44 93 GLN A CA 1
ATOM 683 C C . GLN A 1 93 ? 4.682 -5.888 -0.981 1.00 92.44 93 GLN A C 1
ATOM 685 O O . GLN A 1 93 ? 5.446 -6.856 -1.018 1.00 92.44 93 GLN A O 1
ATOM 690 N N . MET A 1 94 ? 3.393 -6.022 -0.651 1.00 94.75 94 MET A N 1
ATOM 691 C CA . MET A 1 94 ? 2.784 -7.325 -0.354 1.00 94.75 94 MET A CA 1
ATOM 692 C C . MET A 1 94 ? 2.868 -8.270 -1.559 1.00 94.75 94 MET A C 1
ATOM 694 O O . MET A 1 94 ? 3.266 -9.435 -1.420 1.00 94.75 94 MET A O 1
ATOM 698 N N . LYS A 1 95 ? 2.569 -7.759 -2.761 1.00 93.81 95 LYS A N 1
ATOM 699 C CA . LYS A 1 95 ? 2.677 -8.520 -4.011 1.00 93.81 95 LYS A CA 1
ATOM 700 C C . LYS A 1 95 ? 4.109 -8.972 -4.278 1.00 93.81 95 LYS A C 1
ATOM 702 O O . LYS A 1 95 ? 4.349 -10.149 -4.552 1.00 93.81 95 LYS A O 1
ATOM 707 N N . ILE A 1 96 ? 5.065 -8.047 -4.190 1.00 92.06 96 ILE A N 1
ATOM 708 C CA . ILE A 1 96 ? 6.483 -8.335 -4.420 1.00 92.06 96 ILE A CA 1
ATOM 709 C C . ILE A 1 96 ? 6.972 -9.366 -3.404 1.00 92.06 96 ILE A C 1
ATOM 711 O O . ILE A 1 96 ? 7.604 -10.340 -3.808 1.00 92.06 96 ILE A O 1
ATOM 715 N N . CYS A 1 97 ? 6.648 -9.208 -2.117 1.00 91.81 97 CYS A N 1
ATOM 716 C CA . CYS A 1 97 ? 7.013 -10.165 -1.074 1.00 91.81 97 CYS A CA 1
ATOM 717 C C . CYS A 1 97 ? 6.524 -11.580 -1.415 1.00 91.81 97 CYS A C 1
ATOM 719 O O . CYS A 1 97 ? 7.332 -12.511 -1.458 1.00 91.81 97 CYS A O 1
ATOM 721 N N . THR A 1 98 ? 5.238 -11.717 -1.752 1.00 92.81 98 THR A N 1
ATOM 722 C CA . THR A 1 98 ? 4.617 -12.990 -2.149 1.00 92.81 98 THR A CA 1
ATOM 723 C C . THR A 1 98 ? 5.389 -13.651 -3.295 1.00 92.81 98 THR A C 1
ATOM 725 O O . THR A 1 98 ? 5.927 -14.750 -3.144 1.00 92.81 98 THR A O 1
ATOM 728 N N . LEU A 1 99 ? 5.544 -12.940 -4.417 1.00 92.44 99 LEU A N 1
ATOM 729 C CA . LEU A 1 99 ? 6.215 -13.462 -5.612 1.00 92.44 99 LEU A CA 1
ATOM 730 C C . LEU A 1 99 ? 7.696 -13.773 -5.360 1.00 92.44 99 LEU A C 1
ATOM 732 O O . LEU A 1 99 ? 8.239 -14.752 -5.876 1.00 92.44 99 LEU A O 1
ATOM 736 N N . MET A 1 100 ? 8.375 -12.959 -4.551 1.00 91.50 100 MET A N 1
ATOM 737 C CA . MET A 1 100 ? 9.774 -13.184 -4.202 1.00 91.50 100 MET A CA 1
ATOM 738 C C . MET A 1 100 ? 9.969 -14.462 -3.387 1.00 91.50 100 MET A C 1
ATOM 740 O O . MET A 1 100 ? 10.970 -15.149 -3.611 1.00 91.50 100 MET A O 1
ATOM 744 N N . GLN A 1 101 ? 9.048 -14.786 -2.475 1.00 90.56 101 GLN A N 1
ATOM 745 C CA . GLN A 1 101 ? 9.090 -16.044 -1.730 1.00 90.56 101 GLN A CA 1
ATOM 746 C C . GLN A 1 101 ? 8.793 -17.234 -2.640 1.00 90.56 101 GLN A C 1
ATOM 748 O O . GLN A 1 101 ? 9.545 -18.207 -2.598 1.00 90.56 101 GLN A O 1
ATOM 753 N N . HIS A 1 102 ? 7.809 -17.118 -3.537 1.00 91.44 102 HIS A N 1
ATOM 754 C CA . HIS A 1 102 ? 7.499 -18.174 -4.508 1.00 91.44 102 HIS A CA 1
ATOM 755 C C . HIS A 1 102 ? 8.708 -18.527 -5.372 1.00 91.44 102 HIS A C 1
ATOM 757 O O . HIS A 1 102 ? 9.076 -19.693 -5.480 1.00 91.44 102 HIS A O 1
ATOM 763 N N . VAL A 1 103 ? 9.392 -17.518 -5.920 1.00 91.19 103 VAL A N 1
ATOM 764 C CA . VAL A 1 103 ? 10.600 -17.722 -6.738 1.00 91.19 103 VAL A CA 1
ATOM 765 C C . VAL A 1 103 ? 11.764 -18.260 -5.905 1.00 91.19 103 VAL A C 1
ATOM 767 O O . VAL A 1 103 ? 12.541 -19.080 -6.385 1.00 91.19 103 VAL A O 1
ATOM 770 N N . ARG A 1 104 ? 11.916 -17.804 -4.656 1.00 87.50 104 ARG A N 1
ATOM 771 C CA . ARG A 1 104 ? 13.001 -18.253 -3.771 1.00 87.50 104 ARG A CA 1
ATOM 772 C C . ARG A 1 104 ? 12.858 -19.723 -3.385 1.00 87.50 104 ARG A C 1
ATOM 774 O O . ARG A 1 104 ? 13.870 -20.412 -3.283 1.00 87.50 104 ARG A O 1
ATOM 781 N N . HIS A 1 105 ? 11.636 -20.157 -3.103 1.00 87.44 105 HIS A N 1
ATOM 782 C CA . HIS A 1 105 ? 11.343 -21.498 -2.610 1.00 87.44 105 HIS A CA 1
ATOM 783 C C . HIS A 1 105 ? 10.923 -22.467 -3.718 1.00 87.44 105 HIS A C 1
ATOM 785 O O . HIS A 1 105 ? 10.858 -23.661 -3.452 1.00 87.44 105 HIS A O 1
ATOM 791 N N . ILE A 1 106 ? 10.709 -21.969 -4.944 1.00 90.19 106 ILE A N 1
ATOM 792 C CA . ILE A 1 106 ? 10.152 -22.734 -6.071 1.00 90.19 106 ILE A CA 1
ATOM 793 C C . ILE A 1 106 ? 8.839 -23.404 -5.633 1.00 90.19 106 ILE A C 1
ATOM 795 O O . ILE A 1 106 ? 8.582 -24.575 -5.885 1.00 90.19 106 ILE A O 1
ATOM 799 N N . ASP A 1 107 ? 8.029 -22.642 -4.902 1.00 90.75 107 ASP A N 1
ATOM 800 C CA . ASP A 1 107 ? 6.797 -23.120 -4.292 1.00 90.75 107 ASP A CA 1
ATOM 801 C C . ASP A 1 107 ? 5.790 -21.960 -4.206 1.00 90.75 107 ASP A C 1
ATOM 803 O O . ASP A 1 107 ? 5.993 -21.032 -3.417 1.00 90.75 107 ASP A O 1
ATOM 807 N N . PRO A 1 108 ? 4.706 -21.972 -5.000 1.00 89.06 108 PRO A N 1
ATOM 808 C CA . PRO A 1 108 ? 3.685 -20.927 -4.964 1.00 89.06 108 PRO A CA 1
ATOM 809 C C . PRO A 1 108 ? 2.816 -20.967 -3.695 1.00 89.06 108 PRO A C 1
ATOM 811 O O . PRO A 1 108 ? 2.037 -20.048 -3.453 1.00 89.06 108 PRO A O 1
ATOM 814 N N . THR A 1 109 ? 2.924 -22.017 -2.878 1.00 90.88 109 THR A N 1
ATOM 815 C CA . THR A 1 109 ? 2.121 -22.200 -1.660 1.00 90.88 109 THR A CA 1
ATOM 816 C C . THR A 1 109 ? 2.836 -21.729 -0.395 1.00 90.88 109 THR A C 1
ATOM 818 O O . THR A 1 109 ? 2.183 -21.462 0.612 1.00 90.88 109 THR A O 1
ATOM 821 N N . CYS A 1 110 ? 4.162 -21.539 -0.448 1.00 90.31 110 CYS A N 1
ATOM 822 C CA . CYS A 1 110 ? 4.978 -21.203 0.725 1.00 90.31 110 CYS A CA 1
ATOM 823 C C . CYS A 1 110 ? 4.658 -19.842 1.364 1.00 90.31 110 CYS A C 1
ATOM 825 O O . CYS A 1 110 ? 5.024 -19.600 2.514 1.00 90.31 110 CYS A O 1
ATOM 827 N N . MET A 1 111 ? 4.004 -18.943 0.626 1.00 91.44 111 MET A N 1
ATOM 828 C CA . MET A 1 111 ? 3.588 -17.631 1.112 1.00 91.44 111 MET A CA 1
ATOM 829 C C . MET A 1 111 ? 2.159 -17.339 0.636 1.00 91.44 111 MET A C 1
ATOM 831 O O . MET A 1 111 ? 1.983 -16.807 -0.465 1.00 91.44 111 MET A O 1
ATOM 835 N N . PRO A 1 112 ? 1.138 -17.718 1.427 1.00 92.69 112 PRO A N 1
ATOM 836 C CA . PRO A 1 112 ? -0.248 -17.330 1.186 1.00 92.69 112 PRO A CA 1
ATOM 837 C C . PRO A 1 112 ? -0.427 -15.810 1.262 1.00 92.69 112 PRO A C 1
ATOM 839 O O . PRO A 1 112 ? 0.267 -15.126 2.018 1.00 92.69 112 PRO A O 1
ATOM 842 N N . VAL A 1 113 ? -1.387 -15.267 0.513 1.00 93.38 113 VAL A N 1
ATOM 843 C CA . VAL A 1 113 ? -1.633 -13.813 0.463 1.00 93.38 113 VAL A CA 1
ATOM 844 C C . VAL A 1 113 ? -2.053 -13.254 1.823 1.00 93.38 113 VAL A C 1
ATOM 846 O O . VAL A 1 113 ? -1.657 -12.149 2.189 1.00 93.38 113 VAL A O 1
ATOM 849 N N . GLU A 1 114 ? -2.775 -14.048 2.609 1.00 94.31 114 GLU A N 1
ATOM 850 C CA . GLU A 1 114 ? -3.216 -13.736 3.966 1.00 94.31 114 GLU A CA 1
ATOM 851 C C . GLU A 1 114 ? -2.019 -13.435 4.875 1.00 94.31 114 GLU A C 1
ATOM 853 O O . GLU A 1 114 ? -2.034 -12.448 5.607 1.00 94.31 114 GLU A O 1
ATOM 858 N N . ARG A 1 115 ? -0.925 -14.202 4.747 1.00 93.50 115 ARG A N 1
ATOM 859 C CA . ARG A 1 115 ? 0.313 -13.954 5.499 1.00 93.50 115 ARG A CA 1
ATOM 860 C C . ARG A 1 115 ? 0.921 -12.604 5.159 1.00 93.50 115 ARG A C 1
ATOM 862 O O . ARG A 1 115 ? 1.394 -11.912 6.051 1.00 93.50 115 ARG A O 1
ATOM 869 N N . THR A 1 116 ? 0.900 -12.193 3.894 1.00 93.88 116 THR A N 1
ATOM 870 C CA . THR 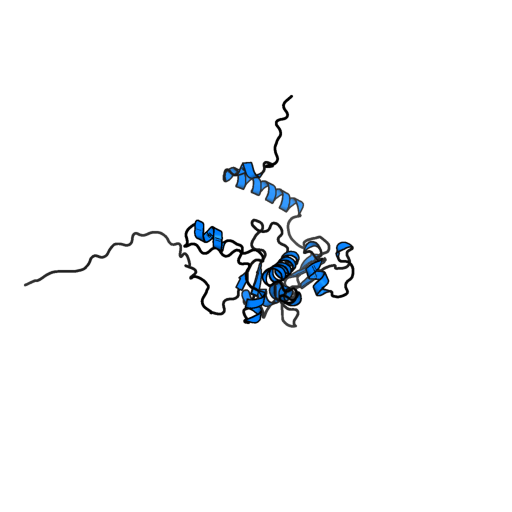A 1 116 ? 1.433 -10.872 3.524 1.00 93.88 116 THR A CA 1
ATOM 871 C C . THR A 1 116 ? 0.569 -9.719 4.024 1.00 93.88 116 THR A C 1
ATOM 873 O O . THR A 1 116 ? 1.115 -8.682 4.395 1.00 93.88 116 THR A O 1
ATOM 876 N N . ILE A 1 117 ? -0.746 -9.925 4.134 1.00 95.88 117 ILE A N 1
ATOM 877 C CA . ILE A 1 117 ? -1.651 -8.968 4.778 1.00 95.88 117 ILE A CA 1
ATOM 878 C C . ILE A 1 117 ? -1.342 -8.881 6.273 1.00 95.88 117 ILE A C 1
ATOM 880 O O . ILE A 1 117 ? -1.200 -7.773 6.786 1.00 95.88 117 ILE A O 1
ATOM 884 N N . GLU A 1 118 ? -1.155 -10.012 6.963 1.00 95.94 118 GLU A N 1
ATOM 885 C CA . GLU A 1 118 ? -0.711 -10.036 8.366 1.00 95.94 118 GLU A CA 1
ATOM 886 C C . GLU A 1 118 ? 0.612 -9.273 8.545 1.00 95.94 118 GLU A C 1
ATOM 888 O O . GLU A 1 118 ? 0.726 -8.447 9.451 1.00 95.94 118 GLU A O 1
ATOM 893 N N . MET A 1 119 ? 1.591 -9.489 7.654 1.00 95.38 119 MET A N 1
ATOM 894 C CA . MET A 1 119 ? 2.877 -8.776 7.657 1.00 95.38 119 MET A CA 1
ATOM 895 C C . MET A 1 119 ? 2.732 -7.255 7.499 1.00 95.38 119 MET A C 1
ATOM 897 O O . MET A 1 119 ? 3.510 -6.512 8.096 1.00 95.38 119 MET A O 1
ATOM 901 N N . ALA A 1 120 ? 1.773 -6.798 6.693 1.00 95.69 120 ALA A N 1
ATOM 902 C CA . ALA A 1 120 ? 1.502 -5.378 6.462 1.00 95.69 120 ALA A CA 1
ATOM 903 C C . ALA A 1 120 ? 0.619 -4.736 7.549 1.00 95.69 120 ALA A C 1
ATOM 905 O O . ALA A 1 120 ? 0.524 -3.512 7.601 1.00 95.69 120 ALA A O 1
ATOM 906 N N . THR A 1 121 ? -0.036 -5.537 8.396 1.00 97.06 121 THR A N 1
ATOM 907 C CA . THR A 1 121 ? -1.015 -5.072 9.392 1.00 97.06 121 THR A CA 1
ATOM 908 C C . THR A 1 121 ? -0.606 -5.480 10.808 1.00 97.06 121 THR A C 1
ATOM 910 O O . THR A 1 121 ? 0.260 -4.841 11.410 1.00 97.06 121 THR A O 1
ATOM 913 N N . ILE A 1 122 ? -1.192 -6.547 11.356 1.00 97.56 122 ILE A N 1
ATOM 914 C CA . ILE A 1 122 ? -1.031 -6.943 12.757 1.00 97.56 122 ILE A CA 1
ATOM 915 C C . ILE A 1 122 ? 0.417 -7.270 13.126 1.00 97.56 122 ILE A C 1
ATOM 917 O O . ILE A 1 122 ? 0.861 -6.934 14.220 1.00 97.56 122 ILE A O 1
ATOM 921 N N . ASN A 1 123 ? 1.198 -7.873 12.228 1.00 96.12 123 ASN A N 1
ATOM 922 C CA . ASN A 1 123 ? 2.599 -8.169 12.522 1.00 96.12 123 ASN A CA 1
ATOM 923 C C . ASN A 1 123 ? 3.438 -6.895 12.567 1.00 96.12 123 ASN A C 1
ATOM 925 O O . ASN A 1 123 ? 4.334 -6.809 13.403 1.00 96.12 123 ASN A O 1
ATOM 929 N N . GLY A 1 124 ? 3.131 -5.911 11.715 1.00 94.81 124 GLY A N 1
ATOM 930 C CA . GLY A 1 124 ? 3.723 -4.576 11.780 1.00 94.81 124 GLY A CA 1
ATOM 931 C C . GLY A 1 124 ? 3.412 -3.893 13.109 1.00 94.81 124 GLY A C 1
ATOM 932 O O . GLY A 1 124 ? 4.321 -3.398 13.769 1.00 94.81 124 GLY A O 1
ATOM 933 N N . ALA A 1 125 ? 2.160 -3.970 13.565 1.00 96.12 125 ALA A N 1
ATOM 934 C CA . ALA A 1 125 ? 1.770 -3.471 14.883 1.00 96.12 125 ALA A CA 1
ATOM 935 C C . ALA A 1 125 ? 2.542 -4.169 16.020 1.00 96.12 125 ALA A C 1
ATOM 937 O O . ALA A 1 125 ? 3.070 -3.485 16.891 1.00 96.12 125 ALA A O 1
ATOM 938 N N . ARG A 1 126 ? 2.708 -5.500 15.960 1.00 94.75 126 ARG A N 1
ATOM 939 C CA . ARG A 1 126 ? 3.513 -6.277 16.927 1.00 94.75 126 ARG A CA 1
ATOM 940 C C . ARG A 1 126 ? 4.984 -5.874 16.949 1.00 94.75 126 ARG A C 1
ATOM 942 O O . ARG A 1 126 ? 5.600 -5.866 18.005 1.00 94.75 126 ARG A O 1
ATOM 949 N N . VAL A 1 127 ? 5.574 -5.552 15.794 1.00 93.69 127 VAL A N 1
ATOM 950 C CA . VAL A 1 127 ? 6.956 -5.036 15.748 1.00 93.69 127 VAL A CA 1
ATOM 951 C C . VAL A 1 127 ? 7.069 -3.718 16.509 1.00 93.69 127 VAL A C 1
ATOM 953 O O . VAL A 1 127 ? 8.074 -3.483 17.175 1.00 93.69 127 VAL A O 1
ATOM 956 N N . LEU A 1 128 ? 6.052 -2.865 16.398 1.00 93.38 128 LEU A N 1
ATOM 957 C CA . LEU A 1 128 ? 6.018 -1.552 17.035 1.00 93.38 128 LEU A CA 1
ATOM 958 C C . LEU A 1 128 ? 5.549 -1.597 18.500 1.00 93.38 128 LEU A C 1
ATOM 960 O O . LEU A 1 128 ? 5.591 -0.563 19.160 1.00 93.38 128 LEU A O 1
ATOM 964 N N . GLY A 1 129 ? 5.109 -2.754 19.006 1.00 95.19 129 GLY A N 1
ATOM 965 C CA . GLY A 1 129 ? 4.499 -2.882 20.335 1.00 95.19 129 GLY A CA 1
ATOM 966 C C . GLY A 1 129 ? 3.128 -2.204 20.448 1.00 95.19 129 GLY A C 1
ATOM 967 O O . GLY A 1 129 ? 2.745 -1.766 21.529 1.00 95.19 129 GLY A O 1
ATOM 968 N N . LEU A 1 130 ? 2.421 -2.051 19.323 1.00 97.06 130 LEU A N 1
ATOM 969 C CA . LEU A 1 130 ? 1.122 -1.377 19.217 1.00 97.06 130 LEU A CA 1
ATOM 970 C C . LEU A 1 130 ? -0.012 -2.345 18.848 1.00 97.06 130 LEU A C 1
ATOM 972 O O . LEU A 1 130 ? -1.099 -1.919 18.464 1.00 97.06 130 LEU A O 1
ATOM 976 N N . GLU A 1 131 ? 0.205 -3.656 18.935 1.00 96.44 131 GLU A N 1
ATOM 977 C CA . GLU A 1 131 ? -0.770 -4.683 18.553 1.00 96.44 131 GLU A CA 1
ATOM 978 C C . GLU A 1 131 ? -2.072 -4.627 19.354 1.00 96.44 131 GLU A C 1
ATOM 980 O O . GLU A 1 131 ? -3.106 -5.098 18.879 1.00 96.44 131 GLU A O 1
ATOM 985 N N . HIS A 1 132 ? -2.035 -4.050 20.555 1.00 97.44 132 HIS A N 1
ATOM 986 C CA . HIS A 1 132 ? -3.212 -3.826 21.392 1.00 97.44 132 HIS A CA 1
ATOM 987 C C . HIS A 1 132 ? -4.020 -2.594 20.969 1.00 97.44 132 HIS A C 1
ATOM 989 O O . HIS A 1 132 ? -5.172 -2.464 21.367 1.00 97.44 132 HIS A O 1
ATOM 995 N N . GLU A 1 133 ? -3.444 -1.716 20.147 1.00 97.56 133 GLU A N 1
ATOM 996 C CA . GLU A 1 133 ? -4.056 -0.453 19.737 1.00 97.56 133 GLU A CA 1
ATOM 997 C C . GLU A 1 133 ? -4.451 -0.437 18.259 1.00 97.56 133 GLU A C 1
ATOM 999 O O . GLU A 1 133 ? -5.466 0.164 17.918 1.00 97.56 133 GLU A O 1
ATOM 1004 N N . ILE A 1 134 ? -3.668 -1.074 17.382 1.00 98.00 134 ILE A N 1
ATOM 1005 C CA . ILE A 1 134 ? -3.835 -1.036 15.920 1.00 98.00 134 ILE A CA 1
ATOM 1006 C C . ILE A 1 134 ? -3.538 -2.400 15.276 1.00 98.00 134 ILE A C 1
ATOM 1008 O O . ILE A 1 134 ? -3.122 -3.358 15.929 1.00 98.00 134 ILE A O 1
ATOM 1012 N N . GLY A 1 135 ? -3.728 -2.488 13.957 1.00 95.75 135 GLY A N 1
ATOM 1013 C CA . GLY A 1 135 ? -3.303 -3.632 13.143 1.00 95.75 135 GLY A CA 1
ATOM 1014 C C . GLY A 1 135 ? -4.356 -4.725 12.945 1.00 95.75 135 GLY A C 1
ATOM 1015 O O . GLY A 1 135 ? -4.141 -5.609 12.120 1.00 95.75 135 GLY A O 1
ATOM 1016 N N . SER A 1 136 ? -5.500 -4.662 13.630 1.00 97.75 136 SER A N 1
ATOM 1017 C CA . SER A 1 136 ? -6.672 -5.502 13.347 1.00 97.75 136 SER A CA 1
ATOM 1018 C C . SER A 1 136 ? -7.982 -4.770 13.656 1.00 97.75 136 SER A C 1
ATOM 1020 O O . SER A 1 136 ? -8.001 -3.793 14.404 1.00 97.75 136 SER A O 1
ATOM 1022 N N . LEU A 1 137 ? -9.080 -5.237 13.053 1.00 97.00 137 LEU A N 1
ATOM 1023 C CA . LEU A 1 137 ? -10.423 -4.694 13.263 1.00 97.00 137 LEU A CA 1
ATOM 1024 C C . LEU A 1 137 ? -11.111 -5.442 14.410 1.00 97.00 137 LEU A C 1
ATOM 1026 O O . LEU A 1 137 ? -11.869 -6.383 14.189 1.00 97.00 137 LEU A O 1
ATOM 1030 N N . GLU A 1 138 ? -10.816 -5.025 15.637 1.00 97.56 138 GLU A N 1
ATOM 1031 C CA . GLU A 1 138 ? -11.359 -5.602 16.870 1.00 97.56 138 GLU A CA 1
ATOM 1032 C C . GLU A 1 138 ? -11.937 -4.494 17.767 1.00 97.56 138 GLU A C 1
ATOM 1034 O O . GLU A 1 138 ? -11.375 -3.393 17.811 1.00 97.56 138 GLU A O 1
ATOM 1039 N N . PRO A 1 139 ? -13.035 -4.748 18.506 1.00 97.44 139 PRO A N 1
ATOM 1040 C CA . PRO A 1 139 ? -13.563 -3.783 19.466 1.00 97.44 139 PRO A CA 1
ATOM 1041 C C . PRO A 1 139 ? -12.496 -3.335 20.474 1.00 97.44 139 PRO A C 1
ATOM 1043 O O . PRO A 1 139 ? -11.773 -4.157 21.029 1.00 97.44 139 PRO A O 1
ATOM 1046 N N . GLY A 1 140 ? -12.415 -2.026 20.721 1.00 96.44 140 GLY A N 1
ATOM 1047 C CA . GLY A 1 140 ? -11.441 -1.421 21.639 1.00 96.44 140 GLY A CA 1
ATOM 1048 C C . GLY A 1 140 ? -10.143 -0.937 20.981 1.00 96.44 140 GLY A C 1
ATOM 1049 O O . GLY A 1 140 ? -9.442 -0.130 21.587 1.00 96.44 140 GLY A O 1
ATOM 1050 N N . LYS A 1 141 ? -9.844 -1.350 19.741 1.00 98.00 141 LYS A N 1
ATOM 1051 C CA . LYS A 1 141 ? -8.714 -0.814 18.963 1.00 98.00 141 LYS A CA 1
ATOM 1052 C C . LYS A 1 141 ? -9.068 0.502 18.271 1.00 98.00 141 LYS A C 1
ATOM 1054 O O . LYS A 1 141 ? -10.240 0.831 18.073 1.00 98.00 141 LYS A O 1
ATOM 1059 N N . ARG A 1 142 ? -8.042 1.267 17.895 1.00 97.62 142 ARG A N 1
ATOM 1060 C CA . ARG A 1 142 ? -8.186 2.518 17.144 1.00 97.62 142 ARG A CA 1
ATOM 1061 C C . ARG A 1 142 ? -8.748 2.235 15.752 1.00 97.62 142 ARG A C 1
ATOM 1063 O O . ARG A 1 142 ? -8.442 1.219 15.128 1.00 97.62 142 ARG A O 1
ATOM 1070 N N . ALA A 1 143 ? -9.541 3.172 15.242 1.00 97.06 143 ALA A N 1
ATOM 1071 C CA . ALA A 1 143 ? -10.136 3.084 13.913 1.00 97.06 143 ALA A CA 1
ATOM 1072 C C . ALA A 1 143 ? -9.141 3.509 12.814 1.00 97.06 143 ALA A C 1
ATOM 1074 O O . ALA A 1 143 ? -9.320 4.537 12.157 1.00 97.06 143 ALA A O 1
ATOM 1075 N N . ASP A 1 144 ? -8.096 2.700 12.630 1.00 97.69 144 ASP A N 1
ATOM 1076 C CA . ASP A 1 144 ? -7.117 2.812 11.545 1.00 97.69 144 ASP A CA 1
ATOM 1077 C C . ASP A 1 144 ? -7.562 1.911 10.386 1.00 97.69 144 ASP A C 1
ATOM 1079 O O . ASP A 1 144 ? -7.325 0.702 10.382 1.00 97.69 144 ASP A O 1
ATOM 1083 N N . ILE A 1 145 ? -8.285 2.488 9.422 1.00 97.69 145 ILE A N 1
ATOM 1084 C CA . ILE A 1 145 ? -9.017 1.737 8.393 1.00 97.69 145 ILE A CA 1
ATOM 1085 C C . ILE A 1 145 ? -8.662 2.267 7.008 1.00 97.69 145 ILE A C 1
ATOM 1087 O O . ILE A 1 145 ? -8.807 3.456 6.734 1.00 97.69 145 ILE A O 1
ATOM 1091 N N . ALA A 1 146 ? -8.277 1.366 6.107 1.00 97.12 146 ALA A N 1
ATOM 1092 C CA . ALA A 1 146 ? -8.123 1.652 4.686 1.00 97.12 146 ALA A CA 1
ATOM 1093 C C . ALA A 1 146 ? -9.177 0.885 3.879 1.00 97.12 146 ALA A C 1
ATOM 1095 O O . ALA A 1 146 ? -9.353 -0.321 4.043 1.00 97.12 146 ALA A O 1
ATOM 1096 N N . VAL A 1 147 ? -9.876 1.595 2.998 1.00 97.31 147 VAL A N 1
ATOM 1097 C CA . VAL A 1 147 ? -10.903 1.056 2.104 1.00 97.31 147 VAL A CA 1
ATOM 1098 C C . VAL A 1 147 ? -10.406 1.190 0.675 1.00 97.31 147 VAL A C 1
ATOM 1100 O O . VAL A 1 147 ? -10.024 2.284 0.262 1.00 97.31 147 VAL A O 1
ATOM 1103 N N . PHE A 1 148 ? -10.451 0.099 -0.085 1.00 96.06 148 PHE A N 1
ATOM 1104 C CA . PHE A 1 148 ? -9.989 0.044 -1.471 1.00 96.06 148 PHE A CA 1
ATOM 1105 C C . PHE A 1 148 ? -11.158 -0.215 -2.422 1.00 96.06 148 PHE A C 1
ATOM 1107 O O . PHE A 1 148 ? -12.009 -1.063 -2.149 1.00 96.06 148 PHE A O 1
ATOM 1114 N N . ASP A 1 149 ? -11.193 0.504 -3.542 1.00 94.94 149 ASP A N 1
ATOM 1115 C CA . ASP A 1 149 ? -12.145 0.252 -4.620 1.00 94.94 149 ASP A CA 1
ATOM 1116 C C . ASP A 1 149 ? -11.612 -0.816 -5.580 1.00 94.94 149 ASP A C 1
ATOM 1118 O O . ASP A 1 149 ? -10.690 -0.585 -6.368 1.00 94.94 149 ASP A O 1
ATOM 1122 N N . MET A 1 150 ? -12.240 -1.988 -5.507 1.00 94.06 150 MET A N 1
ATOM 1123 C CA . MET A 1 150 ? -11.887 -3.161 -6.296 1.00 94.06 150 MET A CA 1
ATOM 1124 C C . MET A 1 150 ? -12.666 -3.273 -7.614 1.00 94.06 150 MET A C 1
ATOM 1126 O O . MET A 1 150 ? -12.383 -4.160 -8.419 1.00 94.06 150 MET A O 1
ATOM 1130 N N . HIS A 1 151 ? -13.630 -2.386 -7.875 1.00 92.75 151 HIS A N 1
ATOM 1131 C CA . HIS A 1 151 ? -14.450 -2.430 -9.082 1.00 92.75 151 HIS A CA 1
ATOM 1132 C C . HIS A 1 151 ? -13.786 -1.647 -10.226 1.00 92.75 151 HIS A C 1
ATOM 1134 O O . HIS A 1 151 ? -14.253 -0.594 -10.666 1.00 92.75 151 HIS A O 1
ATOM 1140 N N . LYS A 1 152 ? -12.651 -2.160 -10.717 1.00 91.00 152 LYS A N 1
ATOM 1141 C CA . LYS A 1 152 ? -11.861 -1.516 -11.777 1.00 91.00 152 LYS A CA 1
ATOM 1142 C C . LYS A 1 152 ? -11.532 -2.491 -12.911 1.00 91.00 152 LYS A C 1
ATOM 1144 O O . LYS A 1 152 ? -11.227 -3.650 -12.628 1.00 91.00 152 LYS A O 1
ATOM 1149 N N . PRO A 1 153 ? -11.466 -2.032 -14.180 1.00 90.94 153 PRO A N 1
ATOM 1150 C CA . PRO A 1 153 ? -11.198 -2.906 -15.328 1.00 90.94 153 PRO A CA 1
ATOM 1151 C C . PRO A 1 153 ? -9.943 -3.774 -15.184 1.00 90.94 153 PRO A C 1
ATOM 1153 O O . PRO A 1 153 ? -9.936 -4.936 -15.567 1.00 90.94 153 PRO A O 1
ATOM 1156 N N . ARG A 1 154 ? -8.884 -3.232 -14.574 1.00 92.00 154 ARG A N 1
ATOM 1157 C CA . ARG A 1 154 ? -7.618 -3.951 -14.377 1.00 92.00 154 ARG A CA 1
ATOM 1158 C C . ARG A 1 154 ? -7.650 -5.037 -13.294 1.00 92.00 154 ARG A C 1
ATOM 1160 O O . ARG A 1 154 ? -6.722 -5.833 -13.221 1.00 92.00 154 ARG A O 1
ATOM 1167 N N . ILE A 1 155 ? -8.648 -5.006 -12.412 1.00 90.69 155 ILE A N 1
ATOM 1168 C CA . ILE A 1 155 ? -8.785 -5.943 -11.290 1.00 90.69 155 ILE A CA 1
ATOM 1169 C C . ILE A 1 155 ? -9.531 -7.199 -11.751 1.00 90.69 155 ILE A C 1
ATOM 1171 O O . ILE A 1 155 ? -9.198 -8.305 -11.330 1.00 90.69 155 ILE A O 1
ATOM 1175 N N . GLY A 1 156 ? -10.480 -7.042 -12.676 1.00 87.75 156 GLY A N 1
ATOM 1176 C CA . GLY A 1 156 ? -11.227 -8.155 -13.248 1.00 87.75 156 GLY A CA 1
ATOM 1177 C C . GLY A 1 156 ? -12.186 -8.791 -12.240 1.00 87.75 156 GLY A C 1
ATOM 1178 O O . GLY A 1 156 ? -12.884 -8.098 -11.504 1.00 87.75 156 GLY A O 1
ATOM 1179 N N . VAL A 1 157 ? -12.252 -10.123 -12.238 1.00 88.38 157 VAL A N 1
ATOM 1180 C CA . VAL A 1 157 ? -13.242 -10.893 -11.469 1.00 88.38 157 VAL A CA 1
ATOM 1181 C C . VAL A 1 157 ? -12.792 -11.107 -10.016 1.00 88.38 157 VAL A C 1
ATOM 1183 O O . VAL A 1 157 ? -11.675 -11.551 -9.745 1.00 88.38 157 VAL A O 1
ATOM 1186 N N . LEU A 1 158 ? -13.695 -10.857 -9.063 1.00 89.19 158 LEU A N 1
ATOM 1187 C CA . LEU A 1 158 ? -13.440 -10.914 -7.616 1.00 89.19 158 LEU A CA 1
ATOM 1188 C C . LEU A 1 158 ? -13.793 -12.269 -6.973 1.00 89.19 158 LEU A C 1
ATOM 1190 O O . LEU A 1 158 ? -14.386 -12.314 -5.900 1.00 89.19 158 LEU A O 1
ATOM 1194 N N . ASN A 1 159 ? -13.399 -13.387 -7.590 1.00 88.75 159 ASN A N 1
ATOM 1195 C CA . ASN A 1 159 ? -13.684 -14.729 -7.047 1.00 88.75 159 ASN A CA 1
ATOM 1196 C C . ASN A 1 159 ? -12.994 -14.992 -5.695 1.00 88.75 159 ASN A C 1
ATOM 1198 O O . ASN A 1 159 ? -13.528 -15.696 -4.843 1.00 88.75 159 ASN A O 1
ATOM 1202 N N . ARG A 1 160 ? -11.787 -14.443 -5.499 1.00 91.94 160 ARG A N 1
ATOM 1203 C CA . ARG A 1 160 ? -11.019 -14.525 -4.247 1.00 91.94 160 ARG A CA 1
ATOM 1204 C C . ARG A 1 160 ? -10.533 -13.128 -3.863 1.00 91.94 160 ARG A C 1
ATOM 1206 O O . ARG A 1 160 ? -9.421 -12.766 -4.245 1.00 91.94 160 ARG A O 1
ATOM 1213 N N . PRO A 1 161 ? -11.327 -12.340 -3.115 1.00 91.94 161 PRO A N 1
ATOM 1214 C CA . PRO A 1 161 ? -11.074 -10.914 -2.912 1.00 91.94 161 PRO A CA 1
ATOM 1215 C C . PRO A 1 161 ? -9.660 -10.580 -2.425 1.00 91.94 161 PRO A C 1
ATOM 1217 O O . PRO A 1 161 ? -9.021 -9.705 -3.000 1.00 91.94 161 PRO A O 1
ATOM 1220 N N . LEU A 1 162 ? -9.129 -11.315 -1.440 1.00 93.31 162 LEU A N 1
ATOM 1221 C CA . LEU A 1 162 ? -7.774 -11.081 -0.919 1.00 93.31 162 LEU A CA 1
ATOM 1222 C C . LEU A 1 162 ? -6.690 -11.403 -1.952 1.00 93.31 162 LEU A C 1
ATOM 1224 O O . LEU A 1 162 ? -5.764 -10.622 -2.154 1.00 93.31 162 LEU A O 1
ATOM 1228 N N . SER A 1 163 ? -6.820 -12.535 -2.648 1.00 93.12 163 SER A N 1
ATOM 1229 C CA . SER A 1 163 ? -5.872 -12.929 -3.693 1.00 93.12 163 SER A CA 1
ATOM 1230 C C . SER A 1 163 ? -5.883 -11.932 -4.851 1.00 93.12 163 SER A C 1
ATOM 1232 O O . SER A 1 163 ? -4.819 -11.524 -5.317 1.00 93.12 163 SER A O 1
ATOM 1234 N N . THR A 1 164 ? -7.070 -11.498 -5.277 1.00 94.50 164 THR A N 1
ATOM 1235 C CA . THR A 1 164 ? -7.239 -10.488 -6.324 1.00 94.50 164 THR A CA 1
ATOM 1236 C C . THR A 1 164 ? -6.695 -9.127 -5.879 1.00 94.50 164 THR A C 1
ATOM 1238 O O . THR A 1 164 ? -5.994 -8.478 -6.652 1.00 94.50 164 THR A O 1
ATOM 1241 N N . PHE A 1 165 ? -6.927 -8.723 -4.626 1.00 94.62 165 PHE A N 1
ATOM 1242 C CA . PHE A 1 165 ? -6.381 -7.492 -4.052 1.00 94.62 165 PHE A CA 1
ATOM 1243 C C . PHE A 1 165 ? -4.855 -7.467 -4.080 1.00 94.62 165 PHE A C 1
ATOM 1245 O O . PHE A 1 165 ? -4.279 -6.557 -4.666 1.00 94.62 165 PHE A O 1
ATOM 1252 N N . ILE A 1 166 ? -4.194 -8.497 -3.551 1.00 94.06 166 ILE A N 1
ATOM 1253 C CA . ILE A 1 166 ? -2.726 -8.553 -3.545 1.00 94.06 166 ILE A CA 1
ATOM 1254 C C . ILE A 1 166 ? -2.153 -8.697 -4.962 1.00 94.06 166 ILE A C 1
ATOM 1256 O O . ILE A 1 166 ? -1.093 -8.159 -5.266 1.00 94.06 166 ILE A O 1
ATOM 1260 N N . SER A 1 167 ? -2.841 -9.397 -5.865 1.00 91.38 167 SER A N 1
ATOM 1261 C CA . SER A 1 167 ? -2.296 -9.678 -7.200 1.00 91.38 167 SER A CA 1
ATOM 1262 C C . SER A 1 167 ? -2.507 -8.540 -8.206 1.00 91.38 167 SER A C 1
ATOM 1264 O O . SER A 1 167 ? -1.637 -8.316 -9.054 1.00 91.38 167 SER A O 1
ATOM 1266 N N . ALA A 1 168 ? -3.634 -7.826 -8.140 1.00 93.62 168 ALA A N 1
ATOM 1267 C CA . ALA A 1 168 ? -4.041 -6.822 -9.133 1.00 93.62 168 ALA A CA 1
ATOM 1268 C C . ALA A 1 168 ? -4.261 -5.407 -8.555 1.00 93.62 168 ALA A C 1
ATOM 1270 O O . ALA A 1 168 ? -4.255 -4.419 -9.305 1.00 93.62 168 ALA A O 1
ATOM 1271 N N . GLY A 1 169 ? -4.444 -5.297 -7.238 1.00 93.38 169 GLY A N 1
ATOM 1272 C CA . GLY A 1 169 ? -4.622 -4.030 -6.537 1.00 93.38 169 GLY A CA 1
ATOM 1273 C C . GLY A 1 169 ? -3.365 -3.158 -6.551 1.00 93.38 169 GLY A C 1
ATOM 1274 O O . GLY A 1 169 ? -2.261 -3.610 -6.864 1.00 93.38 169 GLY A O 1
ATOM 1275 N N . LYS A 1 170 ? -3.561 -1.874 -6.255 1.00 93.38 170 LYS A N 1
ATOM 1276 C CA . LYS A 1 170 ? -2.511 -0.865 -6.057 1.00 93.38 170 LYS A CA 1
ATOM 1277 C C . LYS A 1 170 ? -2.923 0.068 -4.923 1.00 93.38 170 LYS A C 1
ATOM 1279 O O . LYS A 1 170 ? -4.113 0.223 -4.659 1.00 93.38 170 LYS A O 1
ATOM 1284 N N . GLY A 1 171 ? -1.969 0.761 -4.312 1.00 92.38 171 GLY A N 1
ATOM 1285 C CA . GLY A 1 171 ? -2.238 1.804 -3.323 1.00 92.38 171 GLY A CA 1
ATOM 1286 C C . GLY A 1 171 ? -3.131 2.925 -3.865 1.00 92.38 171 GLY A C 1
ATOM 1287 O O . GLY A 1 171 ? -3.965 3.452 -3.135 1.00 92.38 171 GLY A O 1
ATOM 1288 N N . SER A 1 172 ? -3.061 3.214 -5.170 1.00 92.50 172 SER A N 1
ATOM 1289 C CA . SER A 1 172 ? -3.953 4.169 -5.851 1.00 92.50 172 SER A CA 1
ATOM 1290 C C . SER A 1 172 ? -5.419 3.719 -5.959 1.00 92.50 172 SER A C 1
ATOM 1292 O O . SER A 1 172 ? -6.257 4.457 -6.478 1.00 92.50 172 SER A O 1
ATOM 1294 N N . ASP A 1 173 ? -5.761 2.521 -5.477 1.00 94.94 173 ASP A N 1
ATOM 1295 C CA . ASP A 1 173 ? -7.154 2.098 -5.300 1.00 94.94 173 ASP A CA 1
ATOM 1296 C C . ASP A 1 173 ? -7.773 2.517 -3.988 1.00 94.94 173 ASP A C 1
ATOM 1298 O O . ASP A 1 173 ? -8.968 2.282 -3.801 1.00 94.94 173 ASP A O 1
ATOM 1302 N N . ALA A 1 174 ? -6.992 3.102 -3.081 1.00 95.62 174 ALA A N 1
ATOM 1303 C CA . ALA A 1 174 ? -7.534 3.637 -1.851 1.00 95.62 174 ALA A CA 1
ATOM 1304 C C . ALA A 1 174 ? -8.696 4.582 -2.189 1.00 95.62 174 ALA A C 1
ATOM 1306 O O . ALA A 1 174 ? -8.550 5.538 -2.946 1.00 95.62 174 ALA A O 1
ATOM 1307 N N . LYS A 1 175 ? -9.869 4.274 -1.644 1.00 97.06 175 LYS A N 1
ATOM 1308 C CA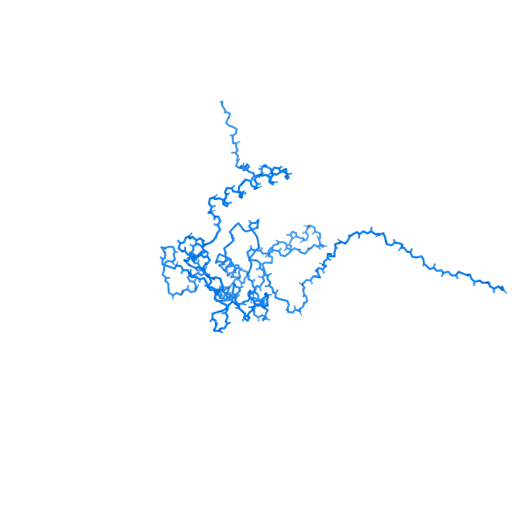 . LYS A 1 175 ? -11.074 5.094 -1.737 1.00 97.06 175 LYS A CA 1
ATOM 1309 C C . LYS A 1 175 ? -11.227 5.960 -0.499 1.00 97.06 175 LYS A C 1
ATOM 1311 O O . LYS A 1 175 ? -11.615 7.117 -0.600 1.00 97.06 175 LYS A O 1
ATOM 1316 N N . ALA A 1 176 ? -10.907 5.412 0.669 1.00 97.81 176 ALA A N 1
ATOM 1317 C CA . ALA A 1 176 ? -10.904 6.153 1.919 1.00 97.81 176 ALA A CA 1
ATOM 1318 C C . ALA A 1 176 ? -9.838 5.605 2.867 1.00 97.81 176 ALA A C 1
ATOM 1320 O O . ALA A 1 176 ? -9.622 4.397 2.933 1.00 97.81 176 ALA A O 1
ATOM 1321 N N . VAL A 1 177 ? -9.208 6.496 3.626 1.00 97.69 177 VAL A N 1
ATOM 1322 C CA . VAL A 1 177 ? -8.303 6.145 4.722 1.00 97.69 177 VAL A CA 1
ATOM 1323 C C . VAL A 1 177 ? -8.719 6.933 5.950 1.00 97.69 177 VAL A C 1
ATOM 1325 O O . VAL A 1 177 ? -8.882 8.156 5.891 1.00 97.69 177 VAL A O 1
ATOM 1328 N N . SER A 1 178 ? -8.887 6.230 7.062 1.00 97.69 178 SER A N 1
ATOM 1329 C CA . SER A 1 178 ? -9.103 6.803 8.379 1.00 97.69 178 SER A CA 1
ATOM 1330 C C . SER A 1 178 ? -7.949 6.437 9.299 1.00 97.69 178 SER A C 1
ATOM 1332 O O . SER A 1 178 ? -7.479 5.303 9.278 1.00 97.69 178 SER A O 1
ATOM 1334 N N . VAL A 1 179 ? -7.497 7.410 10.086 1.00 97.25 179 VAL A N 1
ATOM 1335 C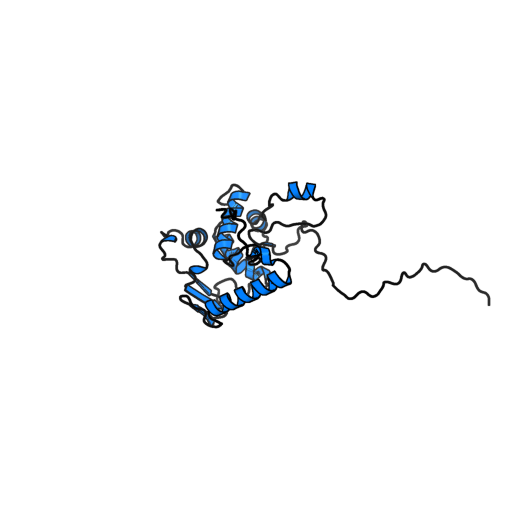 CA . VAL A 1 179 ? -6.472 7.238 11.115 1.00 97.25 179 VAL A CA 1
ATOM 1336 C C . VAL A 1 179 ? -7.075 7.708 12.427 1.00 97.25 179 VAL A C 1
ATOM 1338 O O . VAL A 1 179 ? -7.503 8.859 12.542 1.00 97.25 179 VAL A O 1
ATOM 1341 N N . ASN A 1 180 ? -7.146 6.807 13.401 1.00 96.56 180 ASN A N 1
ATOM 1342 C CA . ASN A 1 180 ? -7.781 7.011 14.694 1.00 96.56 180 ASN A CA 1
ATOM 1343 C C . ASN A 1 180 ? -9.209 7.582 14.574 1.00 96.56 180 ASN A C 1
ATOM 1345 O O . ASN A 1 180 ? -9.590 8.506 15.290 1.00 96.56 180 ASN A O 1
ATOM 1349 N N . GLY A 1 181 ? -9.982 7.089 13.600 1.00 95.81 181 GLY A N 1
ATOM 1350 C CA . GLY A 1 181 ? -11.359 7.524 13.338 1.00 95.81 181 GLY A CA 1
ATOM 1351 C C . GLY A 1 181 ? -11.500 8.860 12.598 1.00 95.81 181 GLY A C 1
ATOM 1352 O O . GLY A 1 181 ? -12.595 9.195 12.149 1.00 95.81 181 GLY A O 1
ATOM 1353 N N . ALA A 1 182 ? -10.417 9.614 12.401 1.00 97.06 182 ALA A N 1
ATOM 1354 C CA . ALA A 1 182 ? -10.427 10.810 11.565 1.00 97.06 182 ALA A CA 1
ATOM 1355 C C . ALA A 1 182 ? -10.189 10.432 10.099 1.00 97.06 182 ALA A C 1
ATOM 1357 O O . ALA A 1 182 ? -9.327 9.606 9.800 1.00 97.06 182 ALA A O 1
ATOM 1358 N N . VAL A 1 183 ? -10.932 11.027 9.163 1.00 96.81 183 VAL A N 1
ATOM 1359 C CA . VAL A 1 183 ? -10.696 10.818 7.725 1.00 96.81 183 VAL A CA 1
ATOM 1360 C C . VAL A 1 183 ? -9.409 11.539 7.328 1.00 96.81 183 VAL A C 1
ATOM 1362 O O . VAL A 1 183 ? -9.310 12.754 7.479 1.00 96.81 183 VAL A O 1
ATOM 1365 N N . ALA A 1 184 ? -8.432 10.789 6.823 1.00 96.31 184 ALA A N 1
ATOM 1366 C CA . ALA A 1 184 ? -7.161 11.312 6.323 1.00 96.31 184 ALA A CA 1
ATOM 1367 C C . ALA A 1 184 ? -7.173 11.479 4.796 1.00 96.31 184 ALA A C 1
ATOM 1369 O O . ALA A 1 184 ? -6.582 12.421 4.270 1.00 96.31 184 ALA A O 1
ATOM 1370 N N . TYR A 1 185 ? -7.873 10.589 4.091 1.00 96.38 185 TYR A N 1
ATOM 1371 C CA . TYR A 1 185 ? -7.988 10.589 2.635 1.00 96.38 185 TYR A CA 1
ATOM 1372 C C . TYR A 1 185 ? -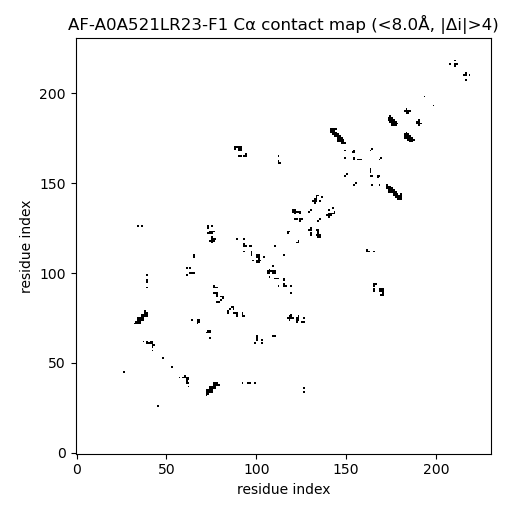9.366 10.081 2.210 1.00 96.38 185 TYR A C 1
ATOM 1374 O O . TYR A 1 185 ? -9.898 9.156 2.834 1.00 96.38 185 TYR A O 1
ATOM 1382 N N . ARG A 1 186 ? -9.944 10.662 1.157 1.00 96.56 186 ARG A N 1
ATOM 1383 C CA . ARG A 1 186 ? -11.204 10.208 0.563 1.00 96.56 186 ARG A CA 1
ATOM 1384 C C . ARG A 1 186 ? -11.320 10.640 -0.899 1.00 96.56 186 ARG A C 1
ATOM 1386 O O . ARG A 1 186 ? -11.045 11.790 -1.217 1.00 96.56 186 ARG A O 1
ATOM 1393 N N . ASP A 1 187 ? -11.753 9.715 -1.755 1.00 94.12 187 ASP A N 1
ATOM 1394 C CA . ASP A 1 187 ? -12.150 9.946 -3.151 1.00 94.12 187 ASP A CA 1
ATOM 1395 C C . ASP A 1 187 ? -11.154 10.817 -3.949 1.00 94.12 187 ASP A C 1
ATOM 1397 O O . ASP A 1 187 ? -11.536 11.762 -4.632 1.00 94.12 187 ASP A O 1
ATOM 1401 N N . GLY A 1 188 ? -9.853 10.513 -3.858 1.00 90.50 188 GLY A N 1
ATOM 1402 C CA . GLY A 1 188 ? -8.813 11.239 -4.599 1.00 90.50 188 GLY A CA 1
ATOM 1403 C C . GLY A 1 188 ? -8.074 12.316 -3.801 1.00 90.50 188 GLY A C 1
ATOM 1404 O O . GLY A 1 188 ? -6.978 12.697 -4.204 1.00 90.50 188 GLY A O 1
ATOM 1405 N N . GLY A 1 189 ? -8.622 12.783 -2.673 1.00 91.81 189 GLY A N 1
ATOM 1406 C CA . GLY A 1 189 ? -8.101 13.937 -1.934 1.00 91.81 189 GLY A CA 1
ATOM 1407 C C . GLY A 1 189 ? -7.696 13.646 -0.488 1.00 91.81 189 GLY A C 1
ATOM 1408 O O . GLY A 1 189 ? -8.319 12.842 0.208 1.00 91.81 189 GLY A O 1
ATOM 1409 N N . PHE A 1 190 ? -6.663 14.344 -0.012 1.00 94.12 190 PHE A N 1
ATOM 1410 C CA . PHE A 1 190 ? -6.290 14.367 1.404 1.00 94.12 190 PHE A CA 1
ATOM 1411 C C . PHE A 1 190 ? -7.157 15.366 2.174 1.00 94.12 190 PHE A C 1
ATOM 1413 O O . PHE A 1 190 ? -7.457 16.451 1.686 1.00 94.12 190 PHE A O 1
ATOM 1420 N N . ALA A 1 191 ? -7.537 15.016 3.403 1.00 92.75 191 ALA A N 1
ATOM 1421 C CA . ALA A 1 191 ? -8.366 15.880 4.245 1.00 92.75 191 ALA A CA 1
ATOM 1422 C C . ALA A 1 191 ? -7.614 17.118 4.762 1.00 92.75 191 ALA A C 1
ATOM 1424 O O . ALA A 1 191 ? -8.230 18.122 5.117 1.00 92.75 191 ALA A O 1
ATOM 1425 N N . LYS A 1 192 ? -6.283 17.031 4.861 1.00 90.88 192 LYS A N 1
ATOM 1426 C CA . LYS A 1 192 ? -5.395 18.097 5.331 1.00 90.88 192 LYS A CA 1
ATOM 1427 C C . LYS A 1 192 ? -4.097 18.066 4.534 1.00 90.88 192 LYS A C 1
ATOM 1429 O O . LYS A 1 192 ? -3.633 16.989 4.166 1.00 90.88 192 LYS A O 1
ATOM 1434 N N . GLY A 1 193 ? -3.484 19.233 4.381 1.00 87.25 193 GLY A N 1
ATOM 1435 C CA . GLY A 1 193 ? -2.173 19.390 3.761 1.00 87.25 193 GLY A CA 1
ATOM 1436 C C . GLY A 1 193 ? -2.206 20.226 2.479 1.00 87.25 193 GLY A C 1
ATOM 1437 O O . GLY A 1 193 ? -3.285 20.598 2.017 1.00 87.25 193 GLY A O 1
ATOM 1438 N N . PRO A 1 194 ? -1.020 20.559 1.946 1.00 88.94 194 PRO A N 1
ATOM 1439 C CA . PRO A 1 194 ? -0.867 21.247 0.664 1.00 88.94 194 PRO A CA 1
ATOM 1440 C C . PRO A 1 194 ? -1.412 20.416 -0.505 1.00 88.94 194 PRO A C 1
ATOM 1442 O O . PRO A 1 194 ? -1.576 19.197 -0.395 1.00 88.94 194 PRO A O 1
ATOM 1445 N N . SER A 1 195 ? -1.678 21.076 -1.636 1.00 90.56 195 SER A N 1
ATOM 1446 C CA . SER A 1 195 ? -2.076 20.370 -2.853 1.00 90.56 195 SER A CA 1
ATOM 1447 C C . SER A 1 195 ? -0.935 19.488 -3.371 1.00 90.56 195 SER A C 1
ATOM 1449 O O . SER A 1 195 ? 0.239 19.704 -3.060 1.00 90.56 195 SER A O 1
ATOM 1451 N N . PHE A 1 196 ? -1.275 18.484 -4.181 1.00 89.69 196 PHE A N 1
ATOM 1452 C CA . PHE A 1 196 ? -0.269 17.632 -4.816 1.00 89.69 196 PHE A CA 1
ATOM 1453 C C . PHE A 1 196 ? 0.735 18.452 -5.641 1.00 89.69 196 PHE A C 1
ATOM 1455 O O . PHE A 1 196 ? 1.939 18.212 -5.544 1.00 89.69 196 PHE A O 1
ATOM 1462 N N . ASP A 1 197 ? 0.249 19.439 -6.395 1.00 93.25 197 ASP A N 1
ATOM 1463 C CA . ASP A 1 197 ? 1.083 20.275 -7.259 1.00 93.25 197 ASP A CA 1
ATOM 1464 C C . ASP A 1 197 ? 2.045 21.151 -6.447 1.00 93.25 197 ASP A C 1
ATOM 1466 O O . ASP A 1 197 ? 3.217 21.263 -6.811 1.00 93.25 197 ASP A O 1
ATOM 1470 N N . ASP A 1 198 ? 1.600 21.690 -5.307 1.00 94.56 198 ASP A N 1
ATOM 1471 C CA . ASP A 1 198 ? 2.461 22.465 -4.405 1.00 94.56 198 ASP A CA 1
ATOM 1472 C C . ASP A 1 198 ? 3.594 21.596 -3.842 1.00 94.56 198 ASP A C 1
ATOM 1474 O O . ASP A 1 198 ? 4.768 21.973 -3.897 1.00 94.56 198 ASP A O 1
ATOM 1478 N N . VAL A 1 199 ? 3.255 20.397 -3.349 1.00 94.38 199 VAL A N 1
ATOM 1479 C CA . VAL A 1 199 ? 4.239 19.444 -2.808 1.00 94.38 199 VAL A CA 1
ATOM 1480 C C . VAL A 1 199 ? 5.237 19.035 -3.882 1.00 94.38 199 VAL A C 1
ATOM 1482 O O . VAL A 1 199 ? 6.442 18.999 -3.626 1.00 94.38 199 VAL A O 1
ATOM 1485 N N . LEU A 1 200 ? 4.758 18.721 -5.086 1.00 94.31 200 LEU A N 1
ATOM 1486 C CA . LEU A 1 200 ? 5.611 18.288 -6.185 1.00 94.31 200 LEU A CA 1
ATOM 1487 C C . LEU A 1 200 ? 6.519 19.424 -6.674 1.00 94.31 200 LEU A C 1
ATOM 1489 O O . LEU A 1 200 ? 7.700 19.188 -6.950 1.00 94.31 200 LEU A O 1
ATOM 1493 N N . GLY A 1 201 ? 5.997 20.649 -6.746 1.00 97.19 201 GLY A N 1
ATOM 1494 C CA . GLY A 1 201 ? 6.759 21.845 -7.090 1.00 97.19 201 GLY A CA 1
ATOM 1495 C C . GLY A 1 201 ? 7.890 22.102 -6.096 1.00 97.19 201 GLY A C 1
ATOM 1496 O O . GLY A 1 201 ? 9.056 22.207 -6.495 1.00 97.19 201 GLY A O 1
ATOM 1497 N N . GLU A 1 202 ? 7.574 22.110 -4.799 1.00 97.00 202 GLU A N 1
ATOM 1498 C CA . GLU A 1 202 ? 8.561 22.289 -3.731 1.00 97.00 202 GLU A CA 1
ATOM 1499 C C . GLU A 1 202 ? 9.609 21.165 -3.735 1.00 97.00 202 GLU A C 1
ATOM 1501 O O . GLU A 1 202 ? 10.817 21.428 -3.705 1.00 97.00 202 GLU A O 1
ATOM 1506 N N . ALA A 1 203 ? 9.175 19.903 -3.825 1.00 94.69 203 ALA A N 1
ATOM 1507 C CA . ALA A 1 203 ? 10.071 18.751 -3.861 1.00 94.69 203 ALA A CA 1
ATOM 1508 C C . ALA A 1 203 ? 11.025 18.807 -5.063 1.00 94.69 203 ALA A C 1
ATOM 1510 O O . ALA A 1 203 ? 12.222 18.549 -4.916 1.00 94.69 203 ALA A O 1
ATOM 1511 N N . THR A 1 204 ? 10.528 19.207 -6.237 1.00 94.44 204 THR A N 1
ATOM 1512 C CA . THR A 1 204 ? 11.338 19.369 -7.454 1.00 94.44 204 THR A CA 1
ATOM 1513 C C . THR A 1 204 ? 12.397 20.455 -7.276 1.00 94.44 204 THR A C 1
ATOM 1515 O O . THR A 1 204 ? 13.564 20.254 -7.630 1.00 94.44 204 THR A O 1
ATOM 1518 N N . GLN A 1 205 ? 12.021 21.598 -6.696 1.00 96.00 205 GLN A N 1
ATOM 1519 C CA . GLN A 1 205 ? 12.953 22.690 -6.427 1.00 96.00 205 GLN A CA 1
ATOM 1520 C C . GLN A 1 205 ? 14.052 22.257 -5.449 1.00 96.00 205 GLN A C 1
ATOM 1522 O O . GLN A 1 205 ? 15.241 22.434 -5.734 1.00 96.00 205 GLN A O 1
ATOM 1527 N N . ARG A 1 206 ? 13.672 21.631 -4.329 1.00 95.62 206 ARG A N 1
ATOM 1528 C CA . ARG A 1 206 ? 14.615 21.138 -3.315 1.00 95.62 206 ARG A CA 1
ATOM 1529 C C . ARG A 1 206 ? 15.542 20.062 -3.870 1.00 95.62 206 ARG A C 1
ATOM 1531 O O . ARG A 1 206 ? 16.743 20.107 -3.613 1.00 95.62 206 ARG A O 1
ATOM 1538 N N . ALA A 1 207 ? 15.021 19.129 -4.667 1.00 92.75 207 ALA A N 1
ATOM 1539 C CA . ALA A 1 207 ? 15.826 18.081 -5.290 1.00 92.75 207 ALA A CA 1
ATOM 1540 C C . ALA A 1 207 ? 16.937 18.670 -6.174 1.00 92.75 207 ALA A C 1
ATOM 1542 O O . ALA A 1 207 ? 18.088 18.239 -6.079 1.00 92.75 207 ALA A O 1
ATOM 1543 N N . ARG A 1 208 ? 16.624 19.696 -6.980 1.00 92.81 208 ARG A N 1
ATOM 1544 C CA . ARG A 1 208 ? 17.619 20.404 -7.804 1.00 92.81 208 ARG A CA 1
ATOM 1545 C C . ARG A 1 208 ? 18.678 21.103 -6.957 1.00 92.81 208 ARG A C 1
ATOM 1547 O O . ARG A 1 208 ? 19.862 20.938 -7.235 1.00 92.81 208 ARG A O 1
ATOM 1554 N N . GLN A 1 209 ? 18.270 21.821 -5.911 1.00 95.00 209 GLN A N 1
ATOM 1555 C CA . GLN A 1 209 ? 19.194 22.516 -5.007 1.00 95.00 209 GLN A CA 1
ATOM 1556 C C . GLN A 1 209 ? 20.154 21.543 -4.310 1.00 95.00 209 GLN A C 1
ATOM 1558 O O . GLN A 1 209 ? 21.362 21.768 -4.306 1.00 95.00 209 GLN A O 1
ATOM 1563 N N . ILE A 1 210 ? 19.635 20.434 -3.770 1.00 95.06 210 ILE A N 1
ATOM 1564 C CA . ILE A 1 210 ? 20.444 19.407 -3.096 1.00 95.06 210 ILE A CA 1
ATOM 1565 C C . ILE A 1 210 ? 21.431 18.776 -4.079 1.00 95.06 210 ILE A C 1
ATOM 1567 O O . ILE A 1 210 ? 22.612 18.638 -3.766 1.00 95.06 210 ILE A O 1
ATOM 1571 N N . ALA A 1 211 ? 20.975 18.416 -5.279 1.00 93.56 211 ALA A N 1
ATOM 1572 C CA . ALA A 1 211 ? 21.837 17.816 -6.290 1.00 93.56 211 ALA A CA 1
ATOM 1573 C C . ALA A 1 211 ? 22.927 18.783 -6.780 1.00 93.56 211 ALA A C 1
ATOM 1575 O O . ALA A 1 211 ? 24.061 18.354 -6.978 1.00 93.56 211 ALA A O 1
ATOM 1576 N N . GLN A 1 212 ? 22.622 20.074 -6.933 1.00 93.88 212 GLN A N 1
ATOM 1577 C CA . GLN A 1 212 ? 23.614 21.101 -7.268 1.00 93.88 212 GLN A CA 1
ATOM 1578 C C . GLN A 1 212 ? 24.643 21.271 -6.146 1.00 93.88 212 GLN A C 1
ATOM 1580 O O . GLN A 1 212 ? 25.841 21.170 -6.403 1.00 93.88 212 GLN A O 1
ATOM 1585 N N . ALA A 1 213 ? 24.189 21.447 -4.902 1.00 94.69 213 ALA A N 1
ATOM 1586 C CA . ALA A 1 213 ? 25.065 21.608 -3.742 1.00 94.69 213 ALA A CA 1
ATOM 1587 C C . ALA A 1 213 ? 25.964 20.382 -3.500 1.00 94.69 213 ALA A C 1
ATOM 1589 O O . ALA A 1 213 ? 27.103 20.525 -3.063 1.00 94.69 213 ALA A O 1
ATOM 1590 N N . ALA A 1 214 ? 25.477 19.180 -3.819 1.00 95.81 214 ALA A N 1
ATOM 1591 C CA . ALA A 1 214 ? 26.228 17.933 -3.699 1.00 95.81 214 ALA A CA 1
ATOM 1592 C C . ALA A 1 214 ? 27.138 17.622 -4.906 1.00 95.81 214 ALA A C 1
ATOM 1594 O O . ALA A 1 214 ? 27.765 16.565 -4.928 1.00 95.81 214 ALA A O 1
ATOM 1595 N N . GLY A 1 215 ? 27.193 18.481 -5.933 1.00 94.31 215 GLY A N 1
ATOM 1596 C CA . GLY A 1 215 ? 27.978 18.218 -7.148 1.00 94.31 215 GLY A CA 1
ATOM 1597 C C . GLY A 1 215 ? 27.440 17.057 -7.999 1.00 94.31 215 GLY A C 1
ATOM 1598 O O . GLY A 1 215 ? 28.181 16.425 -8.747 1.00 94.31 215 GLY A O 1
ATOM 1599 N N . HIS A 1 216 ? 26.146 16.756 -7.890 1.00 92.25 216 HIS A N 1
ATOM 1600 C CA . HIS A 1 216 ? 25.452 15.659 -8.573 1.00 92.25 216 HIS A CA 1
ATOM 1601 C C . HIS A 1 216 ? 24.391 16.141 -9.574 1.00 92.25 216 HIS A C 1
ATOM 1603 O O . HIS A 1 216 ? 23.483 15.386 -9.923 1.00 92.25 216 HIS A O 1
ATOM 1609 N N . ALA A 1 217 ? 24.507 17.375 -10.071 1.00 88.31 217 ALA A N 1
ATOM 1610 C CA . ALA A 1 217 ? 23.577 17.934 -11.056 1.00 88.31 217 ALA A CA 1
ATOM 1611 C C . ALA A 1 217 ? 23.493 17.100 -12.350 1.00 88.31 217 ALA A C 1
ATOM 1613 O O . ALA A 1 217 ? 22.429 17.020 -12.955 1.00 88.31 217 ALA A O 1
ATOM 1614 N N . SER A 1 218 ? 24.567 16.391 -12.721 1.00 87.00 218 SER A N 1
ATOM 1615 C CA . SER A 1 218 ? 24.589 15.491 -13.884 1.00 87.00 218 SER A CA 1
ATOM 1616 C C . SER A 1 218 ? 23.573 14.346 -13.815 1.00 87.00 218 SER A C 1
ATOM 1618 O O . SER A 1 218 ? 23.274 13.739 -14.836 1.00 87.00 218 SER A O 1
ATOM 1620 N N . ARG A 1 219 ? 22.998 14.048 -12.640 1.00 85.06 219 ARG A N 1
ATOM 1621 C CA . ARG A 1 219 ? 21.929 13.045 -12.503 1.00 85.06 219 ARG A CA 1
ATOM 1622 C C . ARG A 1 219 ? 20.624 13.437 -13.195 1.00 85.06 219 ARG A C 1
ATOM 1624 O O . ARG A 1 219 ? 19.795 12.558 -13.410 1.00 85.06 219 ARG A O 1
ATOM 1631 N N . PHE A 1 220 ? 20.426 14.719 -13.500 1.00 85.81 220 PHE A N 1
ATOM 1632 C CA . PHE A 1 220 ? 19.255 15.179 -14.249 1.00 85.81 220 PHE A CA 1
ATOM 1633 C C . PHE A 1 220 ? 19.414 15.013 -15.757 1.00 85.81 220 PHE A C 1
ATOM 1635 O O . PHE A 1 220 ? 18.424 15.098 -16.479 1.00 85.81 220 PHE A O 1
ATOM 1642 N N . GLU A 1 221 ? 20.631 14.741 -16.225 1.00 85.88 221 GLU A N 1
ATOM 1643 C CA . GLU A 1 221 ? 20.886 14.547 -17.640 1.00 85.88 221 GLU A CA 1
ATOM 1644 C C . GLU A 1 221 ? 20.519 13.116 -18.062 1.00 85.88 221 GLU A C 1
ATOM 1646 O O . GLU A 1 221 ? 20.871 12.135 -17.384 1.00 85.88 221 GLU A O 1
ATOM 1651 N N . PRO A 1 222 ? 19.811 12.954 -19.192 1.00 82.00 222 PRO A N 1
ATOM 1652 C CA . PRO A 1 222 ? 19.541 11.637 -19.733 1.00 82.00 222 PRO A CA 1
ATOM 1653 C C . PRO A 1 222 ? 20.860 10.971 -20.133 1.00 82.00 222 PRO A C 1
ATOM 1655 O O . PRO A 1 222 ? 21.707 11.563 -20.792 1.00 82.00 222 PRO A O 1
ATOM 1658 N N . HIS A 1 223 ? 21.011 9.698 -19.769 1.00 82.12 223 HIS A N 1
ATOM 1659 C CA . HIS A 1 223 ? 22.176 8.890 -20.149 1.00 82.12 223 HIS A CA 1
ATOM 1660 C C . HIS A 1 223 ? 22.049 8.298 -21.561 1.00 82.12 223 HIS A C 1
ATOM 1662 O O . HIS A 1 223 ? 22.925 7.554 -22.004 1.00 82.12 223 HIS A O 1
ATOM 1668 N N . TRP A 1 224 ? 20.936 8.567 -22.253 1.00 82.50 224 TRP A N 1
ATOM 1669 C CA . TRP A 1 224 ? 20.783 8.170 -23.647 1.00 82.50 224 TRP A CA 1
ATOM 1670 C C . TRP A 1 224 ? 21.867 8.854 -24.482 1.00 82.50 224 TRP A C 1
ATOM 1672 O O . TRP A 1 224 ? 22.270 9.972 -24.160 1.00 82.50 224 TRP A O 1
ATOM 1682 N N . ARG A 1 225 ? 22.338 8.201 -25.554 1.00 71.81 225 ARG A N 1
ATOM 1683 C CA . ARG A 1 225 ? 23.232 8.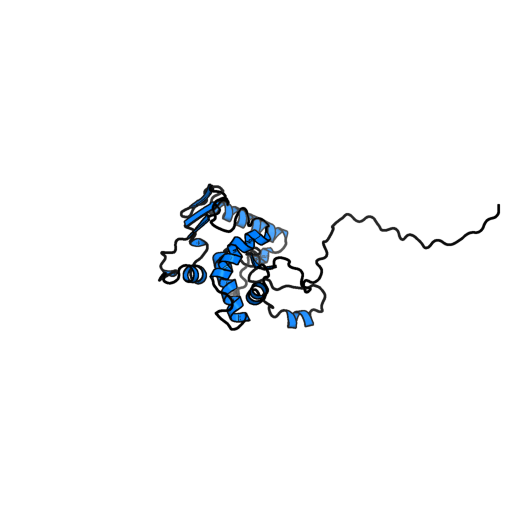866 -26.509 1.00 71.81 225 ARG A CA 1
ATOM 1684 C C . ARG A 1 225 ? 22.559 10.138 -27.003 1.00 71.81 225 ARG A C 1
ATOM 1686 O O . ARG A 1 225 ? 21.568 10.080 -27.724 1.00 71.81 225 ARG A O 1
ATOM 1693 N N . GLN A 1 226 ? 23.120 11.270 -26.613 1.00 68.12 226 GLN A N 1
ATOM 1694 C CA . GLN A 1 226 ? 22.957 12.498 -27.357 1.00 68.12 226 GLN A CA 1
ATOM 1695 C C . GLN A 1 226 ? 23.856 12.302 -28.571 1.00 68.12 226 GLN A C 1
ATOM 1697 O O . GLN A 1 226 ? 25.051 12.589 -28.508 1.00 68.12 226 GLN A O 1
ATOM 1702 N N . ASP A 1 227 ? 23.334 11.664 -29.622 1.00 67.00 227 ASP A N 1
ATOM 1703 C CA . ASP A 1 227 ? 24.021 11.702 -30.905 1.00 67.00 227 ASP A CA 1
ATOM 1704 C C . ASP A 1 227 ? 24.186 13.187 -31.199 1.00 67.00 227 ASP A C 1
ATOM 1706 O O . ASP A 1 227 ? 23.204 13.928 -31.273 1.00 67.00 227 ASP A O 1
ATOM 1710 N N . SER A 1 228 ? 25.438 13.642 -31.210 1.00 59.91 228 SER A N 1
ATOM 1711 C CA . SER A 1 228 ? 25.785 14.998 -31.591 1.00 59.91 228 SER A CA 1
ATOM 1712 C C . SER A 1 228 ? 25.058 15.255 -32.897 1.00 59.91 228 SER A C 1
ATOM 1714 O O . SER A 1 228 ? 25.374 14.604 -33.895 1.00 59.91 228 SER A O 1
ATOM 1716 N N . ALA A 1 229 ? 24.058 16.136 -32.864 1.00 55.66 229 ALA A N 1
ATOM 1717 C CA . ALA A 1 229 ? 23.443 16.693 -34.051 1.00 55.66 229 ALA A CA 1
ATOM 1718 C C . ALA A 1 229 ? 24.545 17.478 -34.771 1.00 55.66 229 ALA A C 1
ATOM 1720 O O . ALA A 1 229 ? 24.731 18.673 -34.569 1.00 55.66 229 ALA A O 1
ATOM 1721 N N . GLY A 1 230 ? 25.374 16.734 -35.495 1.00 63.06 230 GLY A N 1
ATOM 1722 C CA . GLY A 1 230 ? 26.355 17.215 -36.431 1.00 63.06 230 GLY A CA 1
ATOM 1723 C C . GLY A 1 230 ? 25.683 17.249 -37.786 1.00 63.06 230 GLY A C 1
ATOM 1724 O O . GLY A 1 230 ? 25.551 16.216 -38.439 1.00 63.06 230 GLY A O 1
ATOM 1725 N N . SER A 1 231 ? 25.269 18.446 -38.174 1.00 43.06 231 SER A N 1
ATOM 1726 C CA . SER A 1 231 ? 25.315 18.933 -39.550 1.00 43.06 231 SER A CA 1
ATOM 1727 C C . SER A 1 231 ? 25.331 20.450 -39.501 1.00 43.06 231 SER A C 1
ATOM 1729 O O . SER A 1 231 ? 24.319 21.002 -39.009 1.00 43.06 231 SER A O 1
#

Radius of gyration: 25.78 Å; Cα contacts (8 Å, |Δi|>4): 243; chains: 1; bounding box: 78×46×96 Å

Sequence (231 aa):
MPSSIMNRPSMRQRGSGSGSTCIRTRPCNDAVGFPMVATARCGDANRGESARELRKKKRARKAPFAKAQAAGINTALGTDGPMVDYPVDMVEQMKICTLMQHVRHIDPTCMPVERTIEMATINGARVLGLEHEIGSLEPGKRADIAVFDMHKPRIGVLNRPLSTFISAGKGSDAKAVSVNGAVAYRDGGFAKGPSFDDVLGEATQRARQIAQAAGHASRFEPHWRQDSAGS

Secondary structure (DSSP, 8-state):
-------PPP-----------------S-S-----EEEETT-----SSS-HHHHHHHTS-----HHHHHHTT--EEEE---TTTSS---HHHHHHHHHHHHHHHHT-TTSS-HHHHHHHHTHHHHHHHT-TTTSSS--TTS---EEEE---STTT---SSHHHHHHHH--GGGEEEEEETTEEEEETTEESSS--HHHHHHHHHHHHHHHHHHTT-GGGGS--S-------

Solvent-accessible surface area (backbone atoms only — not comparable to full-atom values): 14442 Å² total; per-residue (Å²): 138,85,92,86,86,87,86,81,85,80,83,77,82,78,78,92,70,86,88,75,88,74,80,79,79,70,84,89,81,72,99,64,96,63,64,45,74,44,32,77,76,51,61,86,78,82,89,87,70,59,78,70,59,46,62,69,62,64,66,64,64,61,76,60,56,51,60,38,47,74,70,71,43,54,44,20,61,45,69,81,44,60,91,84,33,73,67,88,37,67,40,50,44,38,31,49,39,37,54,51,46,20,68,72,65,74,33,81,72,63,45,53,62,66,58,39,50,38,14,66,26,35,35,36,20,49,67,71,73,34,50,81,42,35,44,59,100,51,94,89,34,48,44,66,44,80,42,68,60,66,91,42,84,83,46,60,75,70,88,48,58,66,57,41,42,43,72,50,48,49,57,89,31,51,39,34,31,27,53,70,67,41,70,48,31,46,79,90,40,65,70,71,79,80,54,70,65,58,51,51,51,52,50,52,53,50,52,51,53,53,27,50,75,68,75,44,53,70,74,78,54,77,88,64,86,76,72,75,88,79,128

Nearest PDB structures (foldseek):
  4f0r-assembly1_A  TM=9.557E-01  e=2.098E-11  Chromobacterium violaceum ATCC 12472
  3lnp-assembly1_A-2  TM=9.372E-01  e=1.175E-10  Oleispira antarctica
  4v1y-assembly2_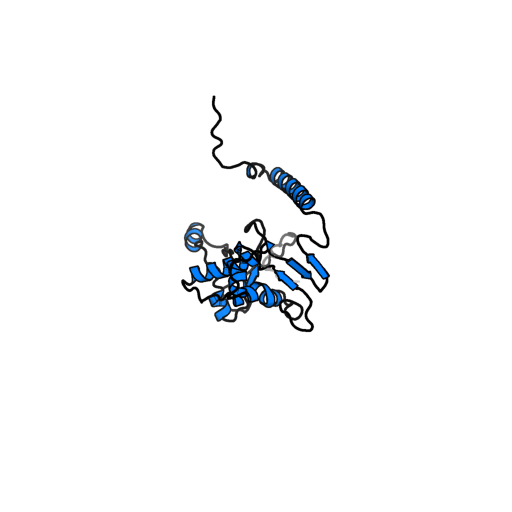G  TM=9.320E-01  e=7.307E-11  Pseudomonas sp. ADP
  4dzh-assembly1_A-2  TM=9.705E-01  e=4.891E-10  Xanthomonas campestris pv. campestris str. ATCC 33913
  4gbd-assembly1_B  TM=8.509E-01  e=8.229E-11  Pseudomonas aeruginosa PAO1